Protein AF-A0A9E3XSP9-F1 (afdb_monomer)

Secondary structure (DSSP, 8-state):
---TTHHHHHHHHHHHHH-------TT------EE-HHHHHHHHHHHTT-SSHHHHHHHHHHHHTT-TT-B-TT--BTTTTB-HHHHHHTT--TTSHHHHHHHHHHHHHHHHHHHSSHHHHHHHHHH-HHHHHHTTSS-S-HHHHHHHHHHH-TTSPPS-TT--EE--SS--HHHHHHHHHHHHHHHHTT--EEEEE----HHHHHHHHHHHHHHTTSHHHHTTTSPPTTT-TTTTT-EEEEEE-HHHHHHHGGGGTEE---TT-TTEEEETTSPPS--

Structure (mmCIF, N/CA/C/O backbone):
data_AF-A0A9E3XSP9-F1
#
_entry.id   AF-A0A9E3XSP9-F1
#
loop_
_atom_site.group_PDB
_atom_site.id
_atom_site.type_symbol
_atom_site.label_atom_id
_atom_site.label_alt_id
_atom_site.label_comp_id
_atom_site.label_asym_id
_atom_site.label_entity_id
_atom_site.label_seq_id
_atom_site.pdbx_PDB_ins_code
_atom_site.Cartn_x
_atom_site.Cartn_y
_atom_site.Cartn_z
_atom_site.occupancy
_atom_site.B_iso_or_equiv
_atom_site.auth_seq_id
_atom_site.auth_comp_id
_atom_site.auth_asym_id
_atom_site.auth_atom_id
_atom_site.pdbx_PDB_model_num
ATOM 1 N N . VAL A 1 1 ? -17.460 25.355 3.959 1.00 33.66 1 VAL A N 1
ATOM 2 C CA . VAL A 1 1 ? -16.287 25.906 3.244 1.00 33.66 1 VAL A CA 1
ATOM 3 C C . VAL A 1 1 ? -15.064 25.396 3.980 1.00 33.66 1 VAL A C 1
ATOM 5 O O . VAL A 1 1 ? -14.842 25.814 5.105 1.00 33.66 1 VAL A O 1
ATOM 8 N N . VAL A 1 2 ? -14.404 24.365 3.450 1.00 27.73 2 VAL A N 1
ATOM 9 C CA . VAL A 1 2 ? -13.250 23.739 4.117 1.00 27.73 2 VAL A CA 1
ATOM 10 C C . VAL A 1 2 ? -12.046 24.650 3.882 1.00 27.73 2 VAL A C 1
ATOM 12 O O . VAL A 1 2 ? -11.757 25.000 2.740 1.00 27.73 2 VAL A O 1
ATOM 15 N N . SER A 1 3 ? -11.457 25.123 4.978 1.00 26.77 3 SER A N 1
ATOM 16 C CA . SER A 1 3 ? -10.431 26.165 5.025 1.00 26.77 3 SER A CA 1
ATOM 17 C C . SER A 1 3 ? -9.095 25.663 4.475 1.00 26.77 3 SER A C 1
ATOM 19 O O . SER A 1 3 ? -8.672 24.548 4.760 1.00 26.77 3 SER A O 1
ATOM 21 N N . SER A 1 4 ? -8.402 26.527 3.739 1.00 34.44 4 SER A N 1
ATOM 22 C CA . SER A 1 4 ? -7.077 26.354 3.126 1.00 34.44 4 SER A CA 1
ATOM 23 C C . SER A 1 4 ? -5.911 26.133 4.112 1.00 34.44 4 SER A C 1
ATOM 25 O O . SER A 1 4 ? -4.753 26.227 3.712 1.00 34.44 4 SER A O 1
ATOM 27 N N . GLY A 1 5 ? -6.197 25.871 5.392 1.00 26.58 5 GLY A N 1
ATOM 28 C CA . GLY A 1 5 ? -5.210 25.582 6.439 1.00 26.58 5 GLY A CA 1
ATOM 29 C C . GLY A 1 5 ? -4.765 24.115 6.485 1.00 26.58 5 GLY A C 1
ATOM 30 O O . GLY A 1 5 ? -3.593 23.848 6.740 1.00 26.58 5 GLY A O 1
ATOM 31 N N . ASP A 1 6 ? -5.649 23.175 6.132 1.00 30.44 6 ASP A N 1
ATOM 32 C CA . ASP A 1 6 ? -5.382 21.731 6.270 1.00 30.44 6 ASP A CA 1
ATOM 33 C C . ASP A 1 6 ? -4.347 21.209 5.244 1.00 30.44 6 ASP A C 1
ATOM 35 O O . ASP A 1 6 ? -3.657 20.221 5.489 1.00 30.44 6 ASP A O 1
ATOM 39 N N . GLU A 1 7 ? -4.167 21.892 4.102 1.00 31.36 7 GLU A N 1
ATOM 40 C CA . GLU A 1 7 ? -3.131 21.550 3.107 1.00 31.36 7 GLU A CA 1
ATOM 41 C C . GLU A 1 7 ? -1.725 22.065 3.481 1.00 31.36 7 GLU A C 1
ATOM 43 O O . GLU A 1 7 ? -0.723 21.608 2.917 1.00 31.36 7 GLU A O 1
ATOM 48 N N . ALA A 1 8 ? -1.630 23.016 4.418 1.00 31.03 8 ALA A N 1
ATOM 49 C CA . ALA A 1 8 ? -0.365 23.605 4.855 1.00 31.03 8 ALA A CA 1
ATOM 50 C C . ALA A 1 8 ? 0.288 22.805 5.997 1.00 31.03 8 ALA A C 1
ATOM 52 O O . ALA A 1 8 ? 1.508 22.637 5.988 1.00 31.03 8 ALA A O 1
ATOM 53 N N . GLU A 1 9 ? -0.501 22.226 6.909 1.00 34.38 9 GLU A N 1
ATOM 54 C CA . GLU A 1 9 ? 0.004 21.329 7.966 1.00 34.38 9 GLU A CA 1
ATOM 55 C C . GLU A 1 9 ? 0.534 19.994 7.404 1.00 34.38 9 GLU A C 1
ATOM 57 O O . GLU A 1 9 ? 1.587 19.512 7.832 1.00 34.38 9 GLU A O 1
ATOM 62 N N . ASP A 1 10 ? -0.102 19.444 6.360 1.00 34.12 10 ASP A N 1
ATOM 63 C CA . ASP A 1 10 ? 0.381 18.242 5.653 1.00 34.12 10 ASP A CA 1
ATOM 64 C C . ASP A 1 10 ? 1.717 18.496 4.911 1.00 34.12 10 ASP A C 1
ATOM 66 O O . ASP A 1 10 ? 2.515 17.576 4.713 1.00 34.12 10 ASP A O 1
ATOM 70 N N . ARG A 1 11 ? 2.017 19.748 4.524 1.00 37.50 11 ARG A N 1
ATOM 71 C CA . ARG A 1 11 ? 3.318 20.127 3.933 1.00 37.50 11 ARG A CA 1
ATOM 72 C C . ARG A 1 11 ? 4.442 20.183 4.965 1.00 37.50 11 ARG A C 1
ATOM 74 O O . ARG A 1 11 ? 5.577 19.845 4.624 1.00 37.50 11 ARG A O 1
ATOM 81 N N . ASP A 1 12 ? 4.140 20.575 6.196 1.00 39.34 12 ASP A N 1
ATOM 82 C CA . ASP A 1 12 ? 5.143 20.755 7.249 1.00 39.34 12 ASP A CA 1
ATOM 83 C C . ASP A 1 12 ? 5.555 19.413 7.884 1.00 39.34 12 ASP A C 1
ATOM 85 O O . ASP A 1 12 ? 6.738 19.155 8.119 1.00 39.34 12 ASP A O 1
ATOM 89 N N . LEU A 1 13 ? 4.613 18.468 8.001 1.00 37.56 13 LEU A N 1
ATOM 90 C CA . LEU A 1 13 ? 4.887 17.073 8.381 1.00 37.56 13 LEU A CA 1
ATOM 91 C C . LEU A 1 13 ? 5.751 16.332 7.346 1.00 37.56 13 LEU A C 1
ATOM 93 O O . LEU A 1 13 ? 6.660 15.583 7.719 1.00 37.56 13 LEU A O 1
ATOM 97 N N . VAL A 1 14 ? 5.519 16.580 6.051 1.00 37.38 14 VAL A N 1
ATOM 98 C CA . VAL A 1 14 ? 6.363 16.066 4.958 1.00 37.38 14 VAL A CA 1
ATOM 99 C C . VAL A 1 14 ? 7.763 16.685 5.020 1.00 37.38 14 VAL A C 1
ATOM 101 O O . VAL A 1 14 ? 8.745 15.963 4.883 1.00 37.38 14 VAL A O 1
ATOM 104 N N . GLN A 1 15 ? 7.898 17.981 5.308 1.00 37.59 15 GLN A N 1
ATOM 105 C CA . GLN A 1 15 ? 9.207 18.636 5.433 1.00 37.59 15 GLN A CA 1
ATOM 106 C C . GLN A 1 15 ? 9.986 18.216 6.692 1.00 37.59 15 GLN A C 1
ATOM 108 O O . GLN A 1 15 ? 11.207 18.074 6.619 1.00 37.59 15 GLN A O 1
ATOM 113 N N . GLN A 1 16 ? 9.320 17.954 7.822 1.00 35.88 16 GLN A N 1
ATOM 114 C CA . GLN A 1 16 ? 9.976 17.516 9.065 1.00 35.88 16 GLN A CA 1
ATOM 115 C C . GLN A 1 16 ? 10.408 16.045 9.056 1.00 35.88 16 GLN A C 1
ATOM 117 O O . GLN A 1 16 ? 11.427 15.711 9.655 1.00 35.88 16 GLN A O 1
ATOM 122 N N . VAL A 1 17 ? 9.674 15.149 8.387 1.00 37.06 17 VAL A N 1
ATOM 123 C CA . VAL A 1 17 ? 10.095 13.738 8.239 1.00 37.06 17 VAL A CA 1
ATOM 124 C C . VAL A 1 17 ? 11.232 13.596 7.213 1.00 37.06 17 VAL A C 1
ATOM 126 O O . VAL A 1 17 ? 12.007 12.643 7.283 1.00 3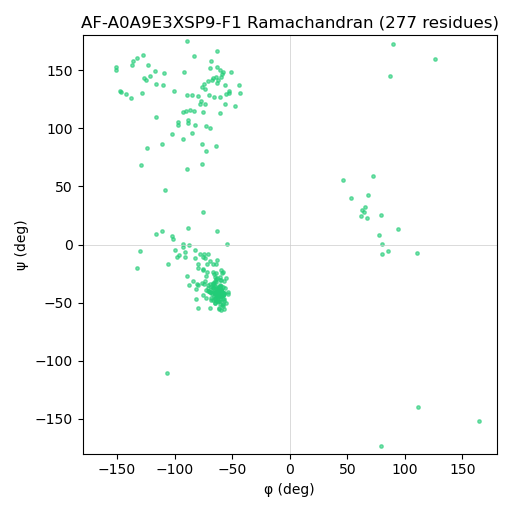7.06 17 VAL A O 1
ATOM 129 N N . LEU A 1 18 ? 11.376 14.563 6.300 1.00 37.91 18 LEU A N 1
ATOM 130 C CA . LEU A 1 18 ? 12.415 14.591 5.266 1.00 37.91 18 LEU A CA 1
ATOM 131 C C . LEU A 1 18 ? 13.713 15.316 5.674 1.00 37.91 18 LEU A C 1
ATOM 133 O O . LEU A 1 18 ? 14.716 15.185 4.973 1.00 37.91 18 LEU A O 1
ATOM 137 N N . HIS A 1 19 ? 13.738 16.037 6.798 1.00 32.84 19 HIS A N 1
ATOM 138 C CA . HIS A 1 19 ? 14.880 16.860 7.222 1.00 32.84 19 HIS A CA 1
ATOM 139 C C . HIS A 1 19 ? 15.672 16.310 8.425 1.00 32.84 19 HIS A C 1
ATOM 141 O O . HIS A 1 19 ? 16.095 17.079 9.287 1.00 32.84 19 HIS A O 1
ATOM 147 N N . ASP A 1 20 ? 16.024 15.020 8.432 1.00 31.16 20 ASP A N 1
ATOM 148 C CA . ASP A 1 20 ? 17.270 14.605 9.105 1.00 31.16 20 ASP A CA 1
ATOM 149 C C . ASP A 1 20 ? 18.453 15.079 8.237 1.00 31.16 20 ASP A C 1
ATOM 151 O O . ASP A 1 20 ? 19.005 14.359 7.400 1.00 31.16 20 ASP A O 1
ATOM 155 N N . LYS A 1 21 ? 18.791 16.367 8.383 1.00 30.59 21 LYS A N 1
ATOM 156 C CA . LYS A 1 21 ? 19.905 17.034 7.703 1.00 30.59 21 LYS A CA 1
ATOM 157 C C . LYS A 1 21 ? 21.236 16.507 8.249 1.00 30.59 21 LYS A C 1
ATOM 159 O O . LYS A 1 21 ? 21.732 17.000 9.256 1.00 30.59 21 LYS A O 1
ATOM 164 N N . VAL A 1 22 ? 21.881 15.591 7.529 1.00 31.83 22 VAL A N 1
ATOM 165 C CA . VAL A 1 22 ? 23.352 15.559 7.505 1.00 31.83 22 VAL A CA 1
ATOM 166 C C . VAL A 1 22 ? 23.782 16.518 6.400 1.00 31.83 22 VAL A C 1
ATOM 168 O O . VAL A 1 22 ? 23.423 16.334 5.238 1.00 31.83 22 VAL A O 1
ATOM 171 N N . SER A 1 23 ? 24.470 17.592 6.789 1.00 31.25 23 SER A N 1
ATOM 172 C CA . SER A 1 23 ? 24.899 18.667 5.892 1.00 31.25 23 SER A CA 1
ATOM 173 C C . SER A 1 23 ? 25.672 18.127 4.683 1.00 31.25 23 SER A C 1
ATOM 175 O O . SER A 1 23 ? 26.590 17.320 4.821 1.00 31.25 23 SER A O 1
ATOM 177 N N . ALA A 1 24 ? 25.317 18.579 3.480 1.00 29.17 24 ALA A N 1
ATOM 178 C CA . ALA A 1 24 ? 26.133 18.346 2.298 1.00 29.17 24 ALA A CA 1
ATOM 179 C C . ALA A 1 24 ? 26.111 19.583 1.390 1.00 29.17 24 ALA A C 1
ATOM 181 O O . ALA A 1 24 ? 25.059 20.148 1.100 1.00 29.17 24 ALA A O 1
ATOM 182 N N . ARG A 1 25 ? 27.319 20.012 1.013 1.00 28.75 25 ARG A N 1
ATOM 183 C CA . ARG A 1 25 ? 27.672 21.208 0.229 1.00 28.75 25 ARG A CA 1
ATOM 184 C C . ARG A 1 25 ? 27.108 21.181 -1.212 1.00 28.75 25 ARG A C 1
ATOM 186 O O . ARG A 1 25 ? 26.710 20.113 -1.685 1.00 28.75 25 ARG A O 1
ATOM 193 N N . PRO A 1 26 ? 27.111 22.319 -1.941 1.00 31.42 26 PRO A N 1
ATOM 194 C CA . PRO A 1 26 ? 26.619 22.391 -3.319 1.00 31.42 26 PRO A CA 1
ATOM 195 C C . PRO A 1 26 ? 27.430 21.454 -4.229 1.00 31.42 26 PRO A C 1
ATOM 197 O O . PRO A 1 26 ? 28.657 21.499 -4.220 1.00 31.42 26 PRO A O 1
ATOM 200 N N . GLY A 1 27 ? 26.742 20.572 -4.963 1.00 40.84 27 GLY A N 1
ATOM 201 C CA . GLY A 1 27 ? 27.329 19.450 -5.718 1.00 40.84 27 GLY A CA 1
ATOM 202 C C . GLY A 1 27 ? 27.001 18.060 -5.144 1.00 40.84 27 GLY A C 1
ATOM 203 O O . GLY A 1 27 ? 27.293 17.040 -5.768 1.00 40.84 27 GLY A O 1
ATOM 204 N N . ALA A 1 28 ? 26.361 17.994 -3.974 1.00 36.25 28 ALA A N 1
ATOM 205 C CA . ALA A 1 28 ? 25.965 16.741 -3.343 1.00 36.25 28 ALA A CA 1
ATOM 206 C C . ALA A 1 28 ? 24.758 16.078 -4.036 1.00 36.25 28 ALA A C 1
ATOM 208 O O . ALA A 1 28 ? 23.742 16.714 -4.319 1.00 36.25 28 ALA A O 1
ATOM 209 N N . ARG A 1 29 ? 24.865 14.762 -4.276 1.00 44.75 29 ARG A N 1
ATOM 210 C CA . ARG A 1 29 ? 23.759 13.879 -4.695 1.00 44.75 29 ARG A CA 1
ATOM 211 C C . ARG A 1 29 ? 22.502 14.166 -3.860 1.00 44.75 29 ARG A C 1
ATOM 213 O O . ARG A 1 29 ? 22.618 14.283 -2.641 1.00 44.75 29 ARG A O 1
ATOM 220 N N . LYS A 1 30 ? 21.321 14.216 -4.504 1.00 42.28 30 LYS A N 1
ATOM 221 C CA . LYS A 1 30 ? 20.016 14.335 -3.818 1.00 42.28 30 LYS A CA 1
ATOM 222 C C . LYS A 1 30 ? 19.991 13.397 -2.592 1.00 42.28 30 LYS A C 1
ATOM 224 O O . LYS A 1 30 ? 20.379 12.233 -2.745 1.00 42.28 30 LYS A O 1
ATOM 229 N N . PRO A 1 31 ? 19.594 13.880 -1.400 1.00 42.25 31 PRO A N 1
ATOM 230 C CA . PRO A 1 31 ? 19.619 13.077 -0.185 1.00 42.25 31 PRO A CA 1
ATOM 231 C C . PRO A 1 31 ? 18.724 11.842 -0.329 1.00 42.25 31 PRO A C 1
ATOM 233 O O . PRO A 1 31 ? 17.746 11.833 -1.074 1.00 42.25 31 PRO A O 1
ATOM 236 N N . LEU A 1 32 ? 19.096 10.770 0.370 1.00 45.38 32 LEU A N 1
ATOM 237 C CA . LEU A 1 32 ? 18.309 9.543 0.444 1.00 45.38 32 LEU A CA 1
ATOM 238 C C . LEU A 1 32 ? 16.938 9.851 1.064 1.00 45.38 32 LEU A C 1
ATOM 240 O O . LEU A 1 32 ? 16.869 10.122 2.261 1.00 45.38 32 LEU A O 1
ATOM 244 N N . THR A 1 33 ? 15.851 9.734 0.304 1.00 51.91 33 THR A N 1
ATOM 245 C CA . THR A 1 33 ? 14.504 9.726 0.883 1.00 51.91 33 THR A CA 1
ATOM 246 C C . THR A 1 33 ? 14.298 8.380 1.584 1.00 51.91 33 THR A C 1
ATOM 248 O O . THR A 1 33 ? 14.089 7.356 0.939 1.00 51.91 33 THR A O 1
ATOM 251 N N . ARG A 1 34 ? 14.407 8.312 2.913 1.00 58.69 34 ARG A N 1
ATOM 252 C CA . ARG A 1 34 ? 14.055 7.094 3.666 1.00 58.69 34 ARG A CA 1
ATOM 253 C C . ARG A 1 34 ? 12.641 7.243 4.200 1.00 58.69 34 ARG A C 1
ATOM 255 O O . ARG A 1 34 ? 12.431 7.965 5.167 1.00 58.69 34 ARG A O 1
ATOM 262 N N . ILE A 1 35 ? 11.684 6.542 3.595 1.00 69.38 35 ILE A N 1
ATOM 263 C CA . ILE A 1 35 ? 10.325 6.501 4.134 1.00 69.38 35 ILE A CA 1
ATOM 264 C C . ILE A 1 35 ? 10.248 5.352 5.121 1.00 69.38 35 ILE A C 1
ATOM 266 O O . ILE A 1 35 ? 10.212 4.176 4.758 1.00 69.38 35 ILE A O 1
ATOM 270 N N . ASP A 1 36 ? 10.241 5.713 6.394 1.00 79.12 36 ASP A N 1
ATOM 271 C CA . ASP A 1 36 ? 10.009 4.775 7.476 1.00 79.12 36 ASP A CA 1
ATOM 272 C C . ASP A 1 36 ? 8.514 4.765 7.813 1.00 79.12 36 ASP A C 1
ATOM 274 O O . ASP A 1 36 ? 8.028 5.546 8.635 1.00 79.12 36 ASP A O 1
ATOM 278 N N . PHE A 1 37 ? 7.766 3.870 7.160 1.00 84.62 37 PHE A N 1
ATOM 279 C CA . PHE A 1 37 ? 6.330 3.727 7.403 1.00 84.62 37 PHE A CA 1
ATOM 280 C C . PHE A 1 37 ? 5.996 3.366 8.853 1.00 84.62 37 PHE A C 1
ATOM 282 O O . PHE A 1 37 ? 4.892 3.659 9.307 1.00 84.62 37 PHE A O 1
ATOM 289 N N . ARG A 1 38 ? 6.937 2.796 9.618 1.00 84.25 38 ARG A N 1
ATOM 290 C CA . ARG A 1 38 ? 6.721 2.520 11.043 1.00 84.25 38 ARG A CA 1
ATOM 291 C C . ARG A 1 38 ? 6.733 3.807 11.847 1.00 84.25 38 ARG A C 1
ATOM 293 O O . ARG A 1 38 ? 5.849 3.999 12.678 1.00 84.25 38 ARG A O 1
ATOM 300 N N . LYS A 1 39 ? 7.709 4.689 11.597 1.00 85.12 39 LYS A N 1
ATOM 301 C CA . LYS A 1 39 ? 7.737 6.027 12.210 1.00 85.12 39 LYS A CA 1
ATOM 302 C C . LYS A 1 39 ? 6.494 6.819 11.827 1.00 85.12 39 LYS A C 1
ATOM 304 O O . LYS A 1 39 ? 5.909 7.463 12.693 1.00 85.12 39 LYS A O 1
ATOM 309 N N . LEU A 1 40 ? 6.067 6.721 10.567 1.00 88.19 40 LEU A N 1
ATOM 310 C CA . LEU A 1 40 ? 4.865 7.397 10.093 1.00 88.19 40 LEU A CA 1
ATOM 311 C C . LEU A 1 40 ? 3.597 6.870 10.778 1.00 88.19 40 LEU A C 1
ATOM 313 O O . LEU A 1 40 ? 2.817 7.662 11.292 1.00 88.19 40 LEU A O 1
ATOM 317 N N . ALA A 1 41 ? 3.429 5.547 10.871 1.00 91.50 41 ALA A N 1
ATOM 318 C CA . ALA A 1 41 ? 2.310 4.932 11.584 1.00 91.50 41 ALA A CA 1
ATOM 319 C C . ALA A 1 41 ? 2.319 5.298 13.076 1.00 91.50 41 ALA A C 1
ATOM 321 O O . ALA A 1 41 ? 1.289 5.659 13.637 1.00 91.50 41 ALA A O 1
ATOM 322 N N . PHE A 1 42 ? 3.488 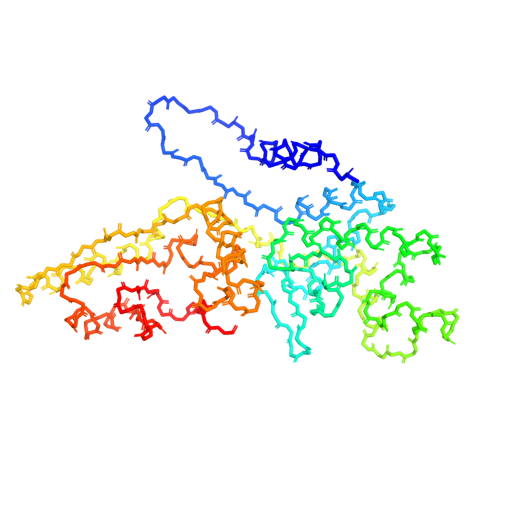5.253 13.721 1.00 90.19 42 PHE A N 1
ATOM 323 C CA . PHE A 1 42 ? 3.631 5.627 15.128 1.00 90.19 42 PHE A CA 1
ATOM 324 C C . PHE A 1 42 ? 3.264 7.095 15.371 1.00 90.19 42 PHE A C 1
ATOM 326 O O . PHE A 1 42 ? 2.582 7.400 16.348 1.00 90.19 42 PHE A O 1
ATOM 333 N N . ARG A 1 43 ? 3.694 7.999 14.481 1.00 92.31 43 ARG A N 1
ATOM 334 C CA . ARG A 1 43 ? 3.346 9.422 14.539 1.00 92.31 43 ARG A CA 1
ATOM 335 C C . ARG A 1 43 ? 1.848 9.632 14.333 1.00 92.31 43 ARG A C 1
ATOM 337 O O . ARG A 1 43 ? 1.218 10.188 15.218 1.00 92.31 43 ARG A O 1
ATOM 344 N N . ALA A 1 44 ? 1.264 9.050 13.285 1.00 96.12 44 ALA A N 1
ATOM 345 C CA . ALA A 1 44 ? -0.179 9.095 13.047 1.00 96.12 44 ALA A CA 1
ATOM 346 C C . ALA A 1 44 ? -0.994 8.615 14.263 1.00 96.12 44 ALA A C 1
ATOM 348 O O . ALA A 1 44 ? -1.993 9.228 14.628 1.00 96.12 44 ALA A O 1
ATOM 349 N N . ALA A 1 45 ? -0.547 7.547 14.930 1.00 96.31 45 ALA A N 1
ATOM 350 C CA . ALA A 1 45 ? -1.184 7.042 16.143 1.00 96.31 45 ALA A CA 1
ATOM 351 C C . ALA A 1 45 ? -1.077 8.002 17.334 1.00 96.31 45 ALA A C 1
ATOM 353 O O . ALA A 1 45 ? -2.048 8.159 18.075 1.00 96.31 45 ALA A O 1
ATOM 354 N N . LYS A 1 46 ? 0.086 8.642 17.520 1.00 96.75 46 LYS A N 1
ATOM 355 C CA . LYS A 1 46 ? 0.265 9.685 18.537 1.00 96.75 46 LYS A CA 1
ATOM 356 C C . LYS A 1 46 ? -0.641 10.882 18.268 1.00 96.75 46 LYS A C 1
ATOM 358 O O . LYS A 1 46 ? -1.342 11.307 19.179 1.00 96.75 46 LYS A O 1
ATOM 363 N N . ASP A 1 47 ? -0.651 11.372 17.034 1.00 97.06 47 ASP A N 1
ATOM 364 C CA . ASP A 1 47 ? -1.402 12.565 16.635 1.00 97.06 47 ASP A CA 1
ATOM 365 C C . ASP A 1 47 ? -2.917 1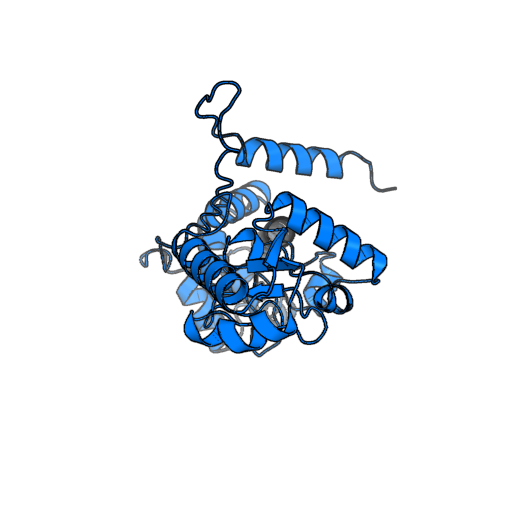2.326 16.732 1.00 97.06 47 ASP A C 1
ATOM 367 O O . ASP A 1 47 ? -3.673 13.212 17.118 1.00 97.06 47 ASP A O 1
ATOM 371 N N . ALA A 1 48 ? -3.370 11.095 16.470 1.00 97.81 48 ALA A N 1
ATOM 372 C CA . ALA A 1 48 ? -4.761 10.686 16.661 1.00 97.81 48 ALA A CA 1
ATOM 373 C C . ALA A 1 48 ? -5.167 10.497 18.138 1.00 97.81 48 ALA A C 1
ATOM 375 O O . ALA A 1 48 ? -6.353 10.330 18.422 1.00 97.81 48 ALA A O 1
ATOM 376 N N . GLY A 1 49 ? -4.215 10.487 19.078 1.00 96.50 49 GLY A N 1
ATOM 377 C CA . GLY A 1 49 ? -4.486 10.285 20.504 1.00 96.50 49 GLY A CA 1
ATOM 378 C C . GLY A 1 49 ? -4.721 8.826 20.918 1.00 96.50 49 GLY A C 1
ATOM 379 O O . GLY A 1 49 ? -5.388 8.577 21.923 1.00 96.50 49 GLY A O 1
ATOM 380 N N . ILE A 1 50 ? -4.186 7.848 20.176 1.00 96.62 50 ILE A N 1
ATOM 381 C CA . ILE A 1 50 ? -4.224 6.429 20.576 1.00 96.62 50 ILE A CA 1
ATOM 382 C C . ILE A 1 50 ? -3.380 6.247 21.843 1.00 96.62 50 ILE A C 1
ATOM 384 O O . ILE A 1 50 ? -2.195 6.587 21.854 1.00 96.62 50 ILE A O 1
ATOM 388 N N . ARG A 1 51 ? -3.949 5.650 22.902 1.00 90.94 51 ARG A N 1
ATOM 389 C CA . ARG A 1 51 ? -3.280 5.566 24.223 1.00 90.94 51 ARG A CA 1
ATOM 390 C C . ARG A 1 51 ? -1.954 4.810 24.185 1.00 90.94 51 ARG A C 1
ATOM 392 O O . ARG A 1 51 ? -1.020 5.144 24.909 1.00 90.94 51 ARG A O 1
ATOM 399 N N . LYS A 1 52 ? -1.877 3.766 23.356 1.00 91.19 52 LYS A N 1
ATOM 400 C CA . LYS A 1 52 ? -0.673 2.949 23.144 1.00 91.19 52 LYS A CA 1
ATOM 401 C C . LYS A 1 52 ? -0.309 2.942 21.653 1.00 91.19 52 LYS A C 1
ATOM 403 O O . LYS A 1 52 ? -0.648 1.981 20.962 1.00 91.19 52 LYS A O 1
ATOM 408 N N . PRO A 1 53 ? 0.411 3.962 21.141 1.00 91.81 53 PRO A N 1
ATOM 409 C CA . PRO A 1 53 ? 0.697 4.114 19.708 1.00 91.81 53 PRO A CA 1
ATOM 410 C C . PRO A 1 53 ? 1.387 2.905 19.061 1.00 91.81 53 PRO A C 1
ATOM 412 O O . PRO A 1 53 ? 1.187 2.614 17.884 1.00 91.81 53 PRO A O 1
ATOM 415 N N . ILE A 1 54 ? 2.167 2.149 19.840 1.00 89.62 54 ILE A N 1
ATOM 416 C CA . ILE A 1 54 ? 2.818 0.924 19.367 1.00 89.62 54 ILE A CA 1
ATOM 417 C C . ILE A 1 54 ? 1.818 -0.143 18.896 1.00 89.62 54 ILE A C 1
ATOM 419 O O . ILE A 1 54 ? 2.135 -0.889 17.972 1.00 89.62 54 ILE A O 1
ATOM 423 N N . LEU A 1 55 ? 0.608 -0.204 19.468 1.00 93.19 55 LEU A N 1
ATOM 424 C CA . LEU A 1 55 ? -0.415 -1.163 19.040 1.00 93.19 55 LEU A CA 1
ATOM 425 C C . LEU A 1 55 ? -0.896 -0.877 17.615 1.00 93.19 55 LEU A C 1
ATOM 427 O O . LEU A 1 55 ? -1.127 -1.817 16.862 1.00 93.19 55 LEU A O 1
ATOM 431 N N . PHE A 1 56 ? -0.934 0.392 17.204 1.00 96.44 56 PHE A N 1
ATOM 432 C CA . PHE A 1 56 ? -1.252 0.754 15.823 1.00 96.44 56 PHE A CA 1
ATOM 433 C C . PHE A 1 56 ? -0.133 0.359 14.859 1.00 96.44 56 PHE A C 1
ATOM 435 O O . PHE A 1 56 ? -0.390 -0.188 13.793 1.00 96.44 56 PHE A O 1
ATOM 442 N N . VAL A 1 57 ? 1.134 0.528 15.247 1.00 91.56 57 VAL A N 1
ATOM 443 C CA . VAL A 1 57 ? 2.261 0.026 14.438 1.00 91.56 57 VAL A CA 1
ATOM 444 C C . VAL A 1 57 ? 2.171 -1.496 14.266 1.00 91.56 57 VAL A C 1
ATOM 446 O O . VAL A 1 57 ? 2.388 -2.007 13.168 1.00 91.56 57 VAL A O 1
ATOM 449 N N . ARG A 1 58 ? 1.818 -2.229 15.331 1.00 91.12 58 ARG A N 1
ATOM 450 C CA . ARG A 1 58 ? 1.594 -3.685 15.280 1.00 91.12 58 ARG A CA 1
ATOM 451 C C . ARG A 1 58 ? 0.412 -4.053 14.391 1.00 91.12 58 ARG A C 1
ATOM 453 O O . ARG A 1 58 ? 0.527 -4.998 13.618 1.00 91.12 58 ARG A O 1
ATOM 460 N N . GLN A 1 59 ? -0.675 -3.292 14.467 1.00 96.00 59 GLN A N 1
ATOM 461 C CA . GLN A 1 59 ? -1.831 -3.442 13.594 1.00 96.00 59 GLN A CA 1
ATOM 462 C C . GLN A 1 59 ? -1.429 -3.315 12.125 1.00 96.00 59 GLN A C 1
ATOM 464 O O . GLN A 1 59 ? -1.615 -4.259 11.370 1.00 96.00 59 GLN A O 1
ATOM 469 N N . ILE A 1 60 ? -0.782 -2.218 11.728 1.00 95.19 60 ILE A N 1
ATOM 470 C CA . ILE A 1 60 ? -0.353 -2.009 10.335 1.00 95.19 60 ILE A CA 1
ATOM 471 C C . ILE A 1 60 ? 0.610 -3.110 9.859 1.00 95.19 60 ILE A C 1
ATOM 473 O O . ILE A 1 60 ? 0.552 -3.550 8.708 1.00 95.19 60 ILE A O 1
ATOM 477 N N . ALA A 1 61 ? 1.472 -3.613 10.747 1.00 89.44 61 ALA A N 1
ATOM 478 C CA . ALA A 1 61 ? 2.324 -4.759 10.437 1.00 89.44 61 ALA A CA 1
ATOM 479 C C . ALA A 1 61 ? 1.509 -6.049 10.233 1.00 89.44 61 ALA A C 1
ATOM 481 O O . ALA A 1 61 ? 1.852 -6.849 9.365 1.00 89.44 61 ALA A O 1
ATOM 482 N N . ALA A 1 62 ? 0.440 -6.259 11.003 1.00 91.69 62 ALA A N 1
ATOM 483 C CA . ALA A 1 62 ? -0.464 -7.389 10.826 1.00 91.69 62 ALA A CA 1
ATOM 484 C C . ALA A 1 62 ? -1.296 -7.286 9.539 1.00 91.69 62 ALA A C 1
ATOM 486 O O . ALA A 1 62 ? -1.533 -8.328 8.934 1.00 91.69 62 ALA A O 1
ATOM 487 N N . GLU A 1 63 ? -1.668 -6.070 9.124 1.00 93.94 63 GLU A N 1
ATOM 488 C CA . GLU A 1 63 ? -2.444 -5.802 7.907 1.00 93.94 63 GLU A CA 1
ATOM 489 C C . GLU A 1 63 ? -1.649 -6.087 6.628 1.00 93.94 63 GLU A C 1
ATOM 491 O O . GLU A 1 63 ? -2.082 -6.841 5.763 1.00 93.94 63 GLU A O 1
ATOM 496 N N . SER A 1 64 ? -0.467 -5.486 6.486 1.00 92.06 64 SER A N 1
ATOM 497 C CA . SER A 1 64 ? 0.261 -5.504 5.206 1.00 92.06 64 SER A CA 1
ATOM 498 C C . SER A 1 64 ? 1.721 -5.925 5.322 1.00 92.06 64 SER A C 1
ATOM 500 O O . SER A 1 64 ? 2.425 -6.010 4.314 1.00 92.06 64 SER A O 1
ATOM 502 N N . GLY A 1 65 ? 2.232 -6.128 6.538 1.00 87.50 65 GLY A N 1
ATOM 503 C CA . GLY A 1 65 ? 3.675 -6.199 6.762 1.00 87.50 65 GLY A CA 1
ATOM 504 C C . GLY A 1 65 ? 4.383 -4.885 6.417 1.00 87.50 65 GLY A C 1
ATOM 505 O O . GLY A 1 65 ? 5.538 -4.920 6.007 1.00 87.50 65 GLY A O 1
ATOM 506 N N . MET A 1 66 ? 3.697 -3.740 6.560 1.00 86.38 66 MET A N 1
ATOM 507 C CA . MET A 1 66 ? 4.168 -2.401 6.160 1.00 86.38 66 MET A CA 1
ATOM 508 C C . MET A 1 66 ? 4.314 -2.207 4.641 1.00 86.38 66 MET A C 1
ATOM 510 O O . MET A 1 66 ? 5.054 -1.328 4.197 1.00 86.38 66 MET A O 1
ATOM 514 N N . GLN A 1 67 ? 3.613 -3.004 3.831 1.00 86.19 67 GLN A N 1
ATOM 515 C CA . GLN A 1 67 ? 3.688 -2.921 2.374 1.00 86.19 67 GLN A CA 1
ATOM 516 C C . GLN A 1 67 ? 2.630 -1.950 1.822 1.00 86.19 67 GLN A C 1
ATOM 518 O O . GLN A 1 67 ? 1.436 -2.248 1.884 1.00 86.19 67 GLN A O 1
ATOM 523 N N . PRO A 1 68 ? 3.027 -0.819 1.204 1.00 86.50 68 PRO A N 1
ATOM 524 C CA . PRO A 1 68 ? 2.084 0.169 0.674 1.00 86.50 68 PRO A CA 1
ATOM 525 C C . PRO A 1 68 ? 1.256 -0.338 -0.512 1.00 86.50 68 PRO A C 1
ATOM 527 O O . PRO A 1 68 ? 0.218 0.233 -0.825 1.00 86.50 68 PRO A O 1
ATOM 530 N N . CYS A 1 69 ? 1.694 -1.429 -1.138 1.00 87.00 69 CYS A N 1
ATOM 531 C CA . CYS A 1 69 ? 1.080 -2.019 -2.326 1.00 87.00 69 CYS A CA 1
ATOM 532 C C . CYS A 1 69 ? 0.224 -3.247 -2.021 1.00 87.00 69 CYS A C 1
ATOM 534 O O . CYS A 1 69 ? -0.211 -3.924 -2.948 1.00 87.00 69 CYS A O 1
ATOM 536 N N . ALA A 1 70 ? 0.047 -3.585 -0.741 1.00 89.25 70 ALA A N 1
ATOM 537 C CA . ALA A 1 70 ? -0.630 -4.809 -0.352 1.00 89.25 70 ALA A CA 1
ATOM 538 C C . ALA A 1 70 ? -2.085 -4.825 -0.836 1.00 89.25 70 ALA A C 1
ATOM 540 O O . ALA A 1 70 ? -2.799 -3.818 -0.778 1.00 89.25 70 ALA A O 1
ATOM 541 N N . ARG A 1 71 ? -2.529 -6.003 -1.269 1.00 92.00 71 ARG A N 1
ATOM 542 C CA . ARG A 1 71 ? -3.910 -6.272 -1.653 1.00 92.00 71 ARG A CA 1
ATOM 543 C C . ARG A 1 71 ? -4.318 -7.633 -1.107 1.00 92.00 71 ARG A C 1
ATOM 545 O O . ARG A 1 71 ? -3.627 -8.615 -1.370 1.00 92.00 71 ARG A O 1
ATOM 552 N N . SER A 1 72 ? -5.413 -7.695 -0.357 1.00 91.2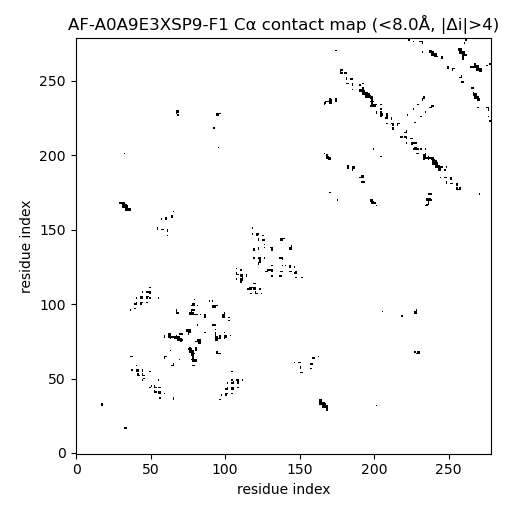5 72 SER A N 1
ATOM 553 C CA . SER A 1 72 ? -5.938 -8.974 0.133 1.00 91.25 72 SER A CA 1
ATOM 554 C C . SER A 1 72 ? -6.807 -9.663 -0.920 1.00 91.25 72 SER A C 1
ATOM 556 O O . SER A 1 72 ? -7.322 -9.020 -1.839 1.00 91.25 72 SER A O 1
ATOM 558 N N . GLY A 1 73 ? -7.034 -10.970 -0.755 1.00 89.88 73 GLY A N 1
ATOM 559 C CA . GLY A 1 73 ? -7.991 -11.721 -1.577 1.00 89.88 73 GLY A CA 1
ATOM 560 C C . GLY A 1 73 ? -9.430 -11.200 -1.459 1.00 89.88 73 GLY A C 1
ATOM 561 O O . GLY A 1 73 ? -10.182 -11.260 -2.424 1.00 89.88 73 GLY A O 1
ATOM 562 N N . ALA A 1 74 ? -9.785 -10.603 -0.316 1.00 89.88 74 ALA A N 1
ATOM 563 C CA . ALA A 1 74 ? -11.075 -9.942 -0.104 1.00 89.88 74 ALA A CA 1
ATOM 564 C C . ALA A 1 74 ? -11.158 -8.540 -0.743 1.00 89.88 74 ALA A C 1
ATOM 566 O O . ALA A 1 74 ? -12.230 -7.944 -0.788 1.00 89.88 74 ALA A O 1
ATOM 567 N N . GLY A 1 75 ? -10.043 -8.003 -1.251 1.00 92.94 75 GLY A N 1
ATOM 568 C CA . GLY A 1 75 ? -9.996 -6.707 -1.928 1.00 92.94 75 GLY A CA 1
ATOM 569 C C . GLY A 1 75 ? -9.628 -5.520 -1.040 1.00 92.94 75 GLY A C 1
ATOM 570 O O . GLY A 1 75 ? -9.778 -4.384 -1.485 1.00 92.94 75 GLY A O 1
ATOM 571 N N . ALA A 1 76 ? -9.127 -5.751 0.175 1.00 95.25 76 ALA A N 1
ATOM 572 C CA . ALA A 1 76 ? -8.554 -4.704 1.018 1.00 95.25 76 ALA A CA 1
ATOM 573 C C . ALA A 1 76 ? -7.268 -4.153 0.387 1.00 95.25 76 ALA A C 1
ATOM 575 O O . ALA A 1 76 ? -6.515 -4.901 -0.240 1.00 95.25 76 ALA A O 1
ATOM 576 N N . ILE A 1 77 ? -7.030 -2.846 0.513 1.00 94.75 77 ILE A N 1
ATOM 577 C CA . ILE A 1 77 ? -6.001 -2.138 -0.257 1.00 94.75 77 ILE A CA 1
ATOM 578 C C . ILE A 1 77 ? -5.050 -1.359 0.649 1.00 94.75 77 ILE A C 1
ATOM 580 O O . ILE A 1 77 ? -5.458 -0.708 1.613 1.00 94.75 77 ILE A O 1
ATOM 584 N N . GLY A 1 78 ? -3.782 -1.353 0.249 1.00 93.56 78 GLY A N 1
ATOM 585 C CA . GLY A 1 78 ? -2.773 -0.434 0.742 1.00 93.56 78 GLY A CA 1
ATOM 586 C C . GLY A 1 78 ? -2.208 -0.831 2.097 1.00 93.56 78 GLY A C 1
ATOM 587 O O . GLY A 1 78 ? -2.506 -1.895 2.647 1.00 93.56 78 GLY A O 1
ATOM 588 N N . ILE A 1 79 ? -1.383 0.055 2.652 1.00 94.38 79 ILE A N 1
ATOM 589 C CA . ILE A 1 79 ? -0.614 -0.225 3.871 1.00 94.38 79 ILE A CA 1
ATOM 590 C C . ILE A 1 79 ? -1.493 -0.568 5.082 1.00 94.38 79 ILE A C 1
ATOM 592 O O . ILE A 1 79 ? -1.082 -1.353 5.933 1.00 94.38 79 ILE A O 1
ATOM 596 N N . ALA A 1 80 ? -2.703 -0.009 5.138 1.00 97.06 80 ALA A N 1
ATOM 597 C CA . ALA A 1 80 ? -3.659 -0.201 6.225 1.00 97.06 80 ALA A CA 1
ATOM 598 C C . ALA A 1 80 ? -4.795 -1.184 5.877 1.00 97.06 80 ALA A C 1
ATOM 600 O O . ALA A 1 80 ? -5.742 -1.289 6.652 1.00 97.06 80 ALA A O 1
ATOM 601 N N . GLN A 1 81 ? -4.723 -1.860 4.719 1.00 97.12 81 GLN A N 1
ATOM 602 C CA . GLN A 1 81 ? -5.732 -2.816 4.235 1.00 97.12 81 GLN A CA 1
ATOM 603 C C . GLN A 1 81 ? -7.169 -2.290 4.376 1.00 97.12 81 GLN A C 1
ATOM 605 O O . GLN A 1 81 ? -8.050 -2.906 4.970 1.00 97.12 81 GLN A O 1
ATOM 610 N N . ILE A 1 82 ? -7.421 -1.116 3.803 1.00 97.25 82 ILE A N 1
ATOM 611 C CA . ILE A 1 82 ? -8.741 -0.488 3.852 1.00 97.25 82 ILE A CA 1
ATOM 612 C C . ILE A 1 82 ? -9.588 -1.048 2.705 1.00 97.25 82 ILE A C 1
ATOM 614 O O . ILE A 1 82 ? -9.169 -1.038 1.544 1.00 97.25 82 ILE A O 1
ATOM 618 N N . MET A 1 83 ? -10.794 -1.524 3.018 1.00 96.62 83 MET A N 1
ATOM 619 C CA . MET A 1 83 ? -11.765 -1.943 2.003 1.00 96.62 83 MET A CA 1
ATOM 620 C C . MET A 1 83 ? -12.197 -0.754 1.129 1.00 96.62 83 MET A C 1
ATOM 622 O O . MET A 1 83 ? -12.377 0.344 1.656 1.00 96.62 83 MET A O 1
ATOM 626 N N . PRO A 1 84 ? -12.443 -0.927 -0.184 1.00 95.62 84 PRO A N 1
ATOM 627 C CA . PRO A 1 84 ? -12.837 0.180 -1.061 1.00 95.62 84 PRO A CA 1
ATOM 628 C C . PRO A 1 84 ? -14.090 0.941 -0.597 1.00 95.62 84 PRO A C 1
ATOM 630 O O . PRO A 1 84 ? -14.146 2.167 -0.703 1.00 95.62 84 PRO A O 1
ATOM 633 N N . SER A 1 85 ? -15.084 0.233 -0.051 1.00 95.44 85 SER A N 1
ATOM 634 C CA . SER A 1 85 ? -16.283 0.839 0.544 1.00 95.44 85 SER A CA 1
ATOM 635 C C . SER A 1 85 ? -15.938 1.686 1.771 1.00 95.44 85 SER A C 1
ATOM 637 O O . SER A 1 85 ? -16.368 2.834 1.866 1.00 95.44 85 SER A O 1
ATOM 639 N N . THR A 1 86 ? -15.091 1.165 2.660 1.00 96.06 86 THR A N 1
ATOM 640 C CA . THR A 1 86 ? -14.580 1.879 3.836 1.00 96.06 86 THR A CA 1
ATOM 641 C C . THR A 1 86 ? -13.774 3.113 3.443 1.00 96.06 86 THR A C 1
ATOM 643 O O . THR A 1 86 ? -13.982 4.180 4.012 1.00 96.06 86 THR A O 1
ATOM 646 N N . ALA A 1 87 ? -12.916 3.015 2.424 1.00 96.19 87 ALA A N 1
ATOM 647 C CA . ALA A 1 87 ? -12.145 4.143 1.907 1.00 96.19 87 ALA A CA 1
ATOM 648 C C . ALA A 1 87 ? -13.052 5.280 1.411 1.00 96.19 87 ALA A C 1
ATOM 650 O O . ALA A 1 87 ? -12.780 6.450 1.680 1.00 96.19 87 ALA A O 1
ATOM 651 N N . LYS A 1 88 ? -14.170 4.937 0.751 1.00 94.94 88 LYS A N 1
ATOM 652 C CA . LYS A 1 88 ? -15.200 5.906 0.353 1.00 94.94 88 LYS A CA 1
ATOM 653 C C . LYS A 1 88 ? -15.841 6.571 1.572 1.00 94.94 88 LYS A C 1
ATOM 655 O O . LYS A 1 88 ? -15.912 7.793 1.613 1.00 94.94 88 LYS A O 1
ATOM 660 N N . SER A 1 89 ? -16.260 5.796 2.574 1.00 95.31 89 SER A N 1
ATOM 661 C CA . SER A 1 89 ? -16.846 6.335 3.812 1.00 95.31 89 SER A CA 1
ATOM 662 C C . SER A 1 89 ? -15.872 7.223 4.589 1.00 95.31 89 SER A C 1
ATOM 664 O O . SER A 1 89 ? -16.269 8.232 5.169 1.00 95.31 89 SER A O 1
ATOM 666 N N . TRP A 1 90 ? -14.588 6.872 4.593 1.00 95.62 90 TRP A N 1
ATOM 667 C CA . TRP A 1 90 ? -13.536 7.611 5.291 1.00 95.62 90 TRP A CA 1
ATOM 668 C C . TRP A 1 90 ? -12.927 8.740 4.454 1.00 95.62 90 TRP A C 1
ATOM 670 O O . TRP A 1 90 ? -12.060 9.450 4.952 1.00 95.62 90 TRP A O 1
ATOM 680 N N . HIS A 1 91 ? -13.386 8.925 3.210 1.00 94.50 91 HIS A N 1
ATOM 681 C CA . HIS A 1 91 ? -12.902 9.950 2.282 1.00 94.50 91 HIS A CA 1
ATOM 682 C C . HIS A 1 91 ? -11.374 9.920 2.103 1.00 94.50 91 HIS A C 1
ATOM 684 O O . HIS A 1 91 ? -10.718 10.958 2.030 1.00 94.50 91 HIS A O 1
ATOM 690 N N . VAL A 1 92 ? -10.803 8.715 2.029 1.00 95.12 92 VAL A N 1
ATOM 691 C CA . VAL A 1 92 ? -9.355 8.495 1.946 1.00 95.12 92 VAL A CA 1
ATOM 692 C C . VAL A 1 92 ? -8.991 7.727 0.687 1.00 95.12 92 VAL A C 1
ATOM 694 O O . VAL A 1 92 ? -9.717 6.843 0.242 1.00 95.12 92 VAL A O 1
ATOM 697 N N . ASP A 1 93 ? -7.839 8.061 0.114 1.00 94.38 93 ASP A N 1
ATOM 698 C CA . ASP A 1 93 ? -7.213 7.252 -0.922 1.00 94.38 93 ASP A CA 1
ATOM 699 C C . ASP A 1 93 ? -6.308 6.200 -0.263 1.00 94.38 93 ASP A C 1
ATOM 701 O O . ASP A 1 93 ? -5.242 6.556 0.249 1.00 94.38 93 ASP A O 1
ATOM 705 N N . PRO A 1 94 ? -6.698 4.913 -0.251 1.00 94.81 94 PRO A N 1
ATOM 706 C CA . PRO A 1 94 ? -5.973 3.883 0.491 1.00 94.81 94 PRO A CA 1
ATOM 707 C C . PRO A 1 94 ? -4.595 3.581 -0.117 1.00 94.81 94 PRO A C 1
ATOM 709 O O . PRO A 1 94 ? -3.753 2.960 0.530 1.00 94.81 94 PRO A O 1
ATOM 712 N N . TRP A 1 95 ? -4.352 4.039 -1.349 1.00 92.94 95 TRP A N 1
ATOM 713 C CA . TRP A 1 95 ? -3.082 3.905 -2.053 1.00 92.94 95 TRP A CA 1
ATOM 714 C C . TRP A 1 95 ? -2.050 4.959 -1.666 1.00 92.94 95 TRP A C 1
ATOM 716 O O . TRP A 1 95 ? -0.893 4.813 -2.047 1.00 92.94 95 TRP A O 1
ATOM 726 N N . ILE A 1 96 ? -2.437 6.011 -0.937 1.00 91.56 96 ILE A N 1
ATOM 727 C CA . ILE A 1 96 ? -1.506 7.015 -0.417 1.00 91.56 96 ILE A CA 1
ATOM 728 C C . ILE A 1 96 ? -1.184 6.628 1.032 1.00 91.56 96 ILE A C 1
ATOM 730 O O . ILE A 1 96 ? -2.007 6.872 1.914 1.00 91.56 96 ILE A O 1
ATOM 734 N N . PRO A 1 97 ? -0.005 6.038 1.321 1.00 90.44 97 PRO A N 1
ATOM 735 C CA . PRO A 1 97 ? 0.286 5.476 2.641 1.00 90.44 97 PRO A CA 1
ATOM 736 C C . PRO A 1 97 ? 0.175 6.492 3.778 1.00 90.44 97 PRO A C 1
ATOM 738 O O . PRO A 1 97 ? -0.285 6.147 4.858 1.00 90.44 97 PRO A O 1
ATOM 741 N N . HIS A 1 98 ? 0.571 7.742 3.531 1.00 89.88 98 HIS A N 1
ATOM 742 C CA . HIS A 1 98 ? 0.460 8.826 4.503 1.00 89.88 98 HIS A CA 1
ATOM 743 C C . HIS A 1 98 ? -0.994 9.065 4.927 1.00 89.88 98 HIS A C 1
ATOM 745 O O . HIS A 1 98 ? -1.329 8.944 6.106 1.00 89.88 98 HIS A O 1
ATOM 751 N N . ASP A 1 99 ? -1.865 9.315 3.952 1.00 93.12 99 ASP A N 1
ATOM 752 C CA . ASP A 1 99 ? -3.279 9.608 4.182 1.00 93.12 99 ASP A CA 1
ATOM 753 C C . ASP A 1 99 ? -3.994 8.389 4.780 1.00 93.12 99 ASP A C 1
ATOM 755 O O . ASP A 1 99 ? -4.753 8.521 5.740 1.00 93.12 99 ASP A O 1
ATOM 759 N N . ALA A 1 100 ? -3.694 7.189 4.270 1.00 96.62 100 ALA A N 1
ATOM 760 C CA . ALA A 1 100 ? -4.247 5.935 4.768 1.00 96.62 100 ALA A CA 1
ATOM 761 C C . ALA A 1 100 ? -3.895 5.691 6.243 1.00 96.62 100 ALA A C 1
ATOM 763 O O . ALA A 1 100 ? -4.781 5.366 7.032 1.00 96.62 100 ALA A O 1
ATOM 764 N N . LEU A 1 101 ? -2.629 5.880 6.638 1.00 97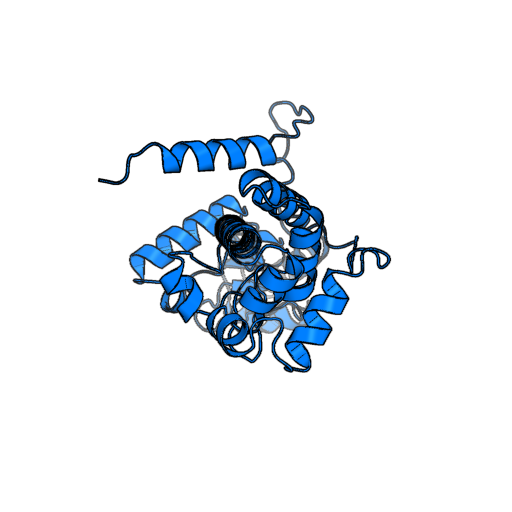.12 101 LEU A N 1
ATOM 765 C CA . LEU A 1 101 ? -2.196 5.722 8.030 1.00 97.12 101 LEU A CA 1
ATOM 766 C C . LEU A 1 101 ? -2.821 6.772 8.946 1.00 97.12 101 LEU A C 1
ATOM 768 O O . LEU A 1 101 ? -3.297 6.421 10.025 1.00 97.12 101 LEU A O 1
ATOM 772 N N . ARG A 1 102 ? -2.853 8.039 8.515 1.00 97.94 102 ARG A N 1
ATOM 773 C CA . ARG A 1 102 ? -3.467 9.136 9.275 1.00 97.94 102 ARG A CA 1
ATOM 774 C C . ARG A 1 102 ? -4.943 8.857 9.548 1.00 97.94 102 ARG A C 1
ATOM 776 O O . ARG A 1 102 ? -5.377 8.892 10.697 1.00 97.94 102 ARG A O 1
ATOM 783 N N . VAL A 1 103 ? -5.706 8.534 8.507 1.00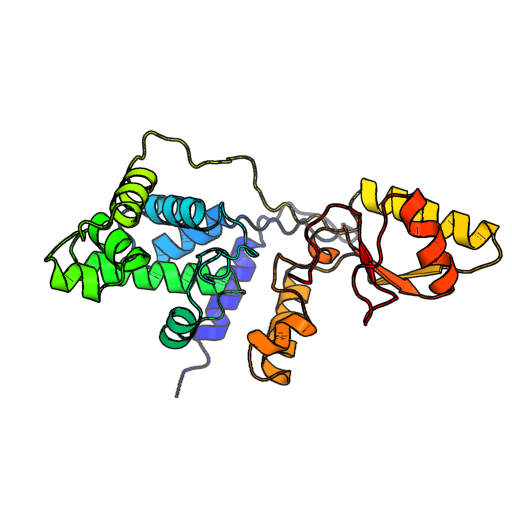 98.38 103 VAL A N 1
ATOM 784 C CA . VAL A 1 103 ? -7.149 8.288 8.628 1.00 98.38 103 VAL A CA 1
ATOM 785 C C . VAL A 1 103 ? -7.434 6.994 9.395 1.00 98.38 103 VAL A C 1
ATOM 787 O O . VAL A 1 103 ? -8.297 6.990 10.271 1.00 98.38 103 VAL A O 1
ATOM 790 N N . ALA A 1 104 ? -6.682 5.913 9.158 1.00 98.56 104 ALA A N 1
ATOM 791 C CA . ALA A 1 104 ? -6.835 4.678 9.931 1.00 98.56 104 ALA A CA 1
ATOM 792 C C . ALA A 1 104 ? -6.545 4.897 11.427 1.00 98.56 104 ALA A C 1
ATOM 794 O O . ALA A 1 104 ? -7.296 4.407 12.271 1.00 98.56 104 ALA A O 1
ATOM 795 N N . ALA A 1 105 ? -5.520 5.683 11.776 1.00 98.75 105 ALA A N 1
ATOM 796 C CA . ALA A 1 105 ? -5.218 6.024 13.166 1.00 98.75 105 ALA A CA 1
ATOM 797 C C . ALA A 1 105 ? -6.351 6.829 13.825 1.00 98.75 105 ALA A C 1
ATOM 799 O O . ALA A 1 105 ? -6.767 6.508 14.939 1.00 98.75 105 ALA A O 1
ATOM 800 N N . GLN A 1 106 ? -6.906 7.823 13.124 1.00 98.69 106 GLN A N 1
ATOM 801 C CA . GLN A 1 106 ? -8.059 8.599 13.602 1.00 98.69 106 GLN A CA 1
ATOM 802 C C . GLN A 1 106 ? -9.279 7.706 13.866 1.00 98.69 106 GLN A C 1
ATOM 804 O O . GLN A 1 106 ? -9.964 7.863 14.878 1.00 98.69 106 GLN A O 1
ATOM 809 N N . GLN A 1 107 ? -9.536 6.735 12.989 1.00 98.44 107 GLN A N 1
ATOM 810 C CA . GLN A 1 107 ? -10.634 5.785 13.160 1.00 98.44 107 GLN A CA 1
ATOM 811 C C . GLN A 1 107 ? -10.393 4.835 14.336 1.00 98.44 107 GLN A C 1
ATOM 813 O O . GLN A 1 107 ? -11.302 4.616 15.137 1.00 98.44 107 GLN A O 1
ATOM 818 N N . MET A 1 108 ? -9.164 4.349 14.511 1.00 98.62 108 MET A N 1
ATOM 819 C CA . MET A 1 108 ? -8.797 3.534 15.671 1.00 98.62 108 MET A CA 1
ATOM 820 C C . MET A 1 108 ? -8.940 4.296 16.989 1.00 98.62 108 MET A C 1
ATOM 822 O O . MET A 1 108 ? -9.474 3.740 17.946 1.00 98.62 108 MET A O 1
ATOM 826 N N . ALA A 1 109 ? -8.546 5.570 17.040 1.00 98.62 109 ALA A N 1
ATOM 827 C CA . ALA A 1 109 ? -8.751 6.414 18.217 1.00 98.62 109 ALA A CA 1
ATOM 828 C C . ALA A 1 109 ? -10.244 6.624 18.528 1.00 98.62 109 ALA A C 1
ATOM 830 O O . ALA A 1 109 ? -10.659 6.552 19.687 1.00 98.62 109 ALA A O 1
ATOM 831 N N . ARG A 1 110 ? -11.079 6.822 17.496 1.00 98.38 110 ARG A N 1
ATOM 832 C CA . ARG A 1 110 ? -12.543 6.918 17.646 1.00 98.38 110 ARG A CA 1
ATOM 833 C C . ARG A 1 110 ? -13.134 5.633 18.217 1.00 98.38 110 ARG A C 1
ATOM 835 O O . ARG A 1 110 ? -13.876 5.706 19.194 1.00 98.38 110 ARG A O 1
ATOM 842 N N . TYR A 1 111 ? -12.771 4.473 17.669 1.00 98.25 111 TYR A N 1
ATOM 843 C CA . TYR A 1 111 ? -13.233 3.186 18.190 1.00 98.25 111 TYR A CA 1
ATOM 844 C C . TYR A 1 111 ? -12.729 2.919 19.608 1.00 98.25 111 TYR A C 1
ATOM 846 O O . TYR A 1 111 ? -13.505 2.483 20.452 1.00 98.25 111 TYR A O 1
ATOM 854 N N . GLU A 1 112 ? -11.464 3.223 19.909 1.00 97.88 112 GLU A N 1
ATOM 855 C CA . GLU A 1 112 ? -10.911 3.059 21.257 1.00 97.88 112 GLU A CA 1
ATOM 856 C C . GLU A 1 112 ? -11.671 3.919 22.278 1.00 97.88 112 GLU A C 1
ATOM 858 O O . GLU A 1 112 ? -11.945 3.463 23.391 1.00 97.88 112 GLU A O 1
ATOM 863 N N . LYS A 1 113 ? -12.035 5.149 21.901 1.00 97.75 113 LYS A N 1
ATOM 864 C CA . LYS A 1 113 ? -12.826 6.047 22.747 1.00 97.75 113 LYS A CA 1
ATOM 865 C C . LYS A 1 113 ? -14.261 5.548 22.931 1.00 97.75 113 LYS A C 1
ATOM 867 O O . LYS A 1 113 ? -14.739 5.525 24.057 1.00 97.75 113 LYS A O 1
ATOM 872 N N . GLN A 1 114 ? -14.934 5.160 21.848 1.00 97.06 114 GLN A N 1
ATOM 873 C CA . GLN A 1 114 ? -16.343 4.743 21.869 1.00 97.06 114 GLN A CA 1
ATOM 874 C C . GLN A 1 114 ? -16.556 3.389 22.552 1.00 97.06 114 GLN A C 1
ATOM 876 O O . GLN A 1 114 ? -17.548 3.203 23.245 1.00 97.06 114 GLN A O 1
ATOM 881 N N . LEU A 1 115 ? -15.628 2.450 22.357 1.00 97.00 115 LEU A N 1
ATOM 882 C CA . LEU A 1 115 ? -15.743 1.073 22.842 1.00 97.00 115 LEU A CA 1
ATOM 883 C C . LEU A 1 115 ? -14.955 0.837 24.138 1.00 97.00 115 LEU A C 1
ATOM 885 O O . LEU A 1 115 ? -14.984 -0.255 24.694 1.00 97.00 115 LEU A O 1
ATOM 889 N N . GLY A 1 116 ? -14.202 1.832 24.612 1.00 96.38 116 GLY A N 1
ATOM 890 C CA . GLY A 1 116 ? -13.497 1.799 25.895 1.00 96.38 116 GLY A CA 1
ATOM 891 C C . GLY A 1 116 ? -12.174 1.026 25.911 1.00 96.38 116 GLY A C 1
ATOM 892 O O . GLY A 1 116 ? -11.441 1.109 26.895 1.00 96.38 116 GLY A O 1
ATOM 893 N N . SER A 1 117 ? -11.808 0.302 24.847 1.00 97.19 117 SER A N 1
ATOM 894 C CA . SER A 1 117 ? -10.508 -0.379 24.770 1.00 97.19 117 SER A CA 1
ATOM 895 C C . SER A 1 117 ? -9.989 -0.536 23.344 1.00 97.19 117 SER A C 1
ATOM 897 O O . SER A 1 117 ? -10.753 -0.733 22.397 1.00 97.19 117 SER A O 1
ATOM 899 N N . TYR A 1 118 ? -8.661 -0.553 23.196 1.00 97.50 118 TYR A N 1
ATOM 900 C CA . TYR A 1 118 ? -8.022 -0.837 21.909 1.00 97.50 118 TYR A CA 1
ATOM 901 C C . TYR A 1 118 ? -8.330 -2.258 21.408 1.00 97.50 118 TYR A C 1
ATOM 903 O O . TYR A 1 118 ? -8.429 -2.494 20.209 1.00 97.50 118 TYR A O 1
ATOM 911 N N . ARG A 1 119 ? -8.565 -3.209 22.324 1.00 97.94 119 ARG A N 1
ATOM 912 C CA . ARG A 1 119 ? -8.991 -4.576 21.989 1.00 97.94 119 ARG A CA 1
ATOM 913 C C . ARG A 1 119 ? -10.322 -4.587 21.230 1.00 97.94 119 ARG A C 1
ATOM 915 O O . ARG A 1 119 ? -10.451 -5.299 20.238 1.00 97.94 119 ARG A O 1
ATOM 922 N N . LEU A 1 120 ? -11.299 -3.801 21.684 1.00 98.38 120 LEU A N 1
ATOM 923 C CA . LEU A 1 120 ? -12.584 -3.660 20.995 1.00 98.38 120 LEU A CA 1
ATOM 924 C C . LEU A 1 120 ? -12.457 -2.818 19.720 1.00 98.38 120 LEU A C 1
ATOM 926 O O . LEU A 1 120 ? -13.134 -3.109 18.740 1.00 98.38 120 LEU A O 1
ATOM 930 N N . ALA A 1 121 ? -11.536 -1.852 19.687 1.00 98.50 121 ALA A N 1
ATOM 931 C CA . ALA A 1 121 ? -11.220 -1.119 18.464 1.00 98.50 121 ALA A CA 1
ATOM 932 C C . ALA A 1 121 ? -10.683 -2.031 17.349 1.00 98.50 121 ALA A C 1
ATOM 934 O O . ALA A 1 121 ? -11.122 -1.922 16.208 1.00 98.50 121 ALA A O 1
ATOM 935 N N . LEU A 1 122 ? -9.796 -2.976 17.680 1.00 98.44 122 LEU A N 1
ATOM 936 C CA . LEU A 1 122 ? -9.299 -3.980 16.731 1.00 98.44 122 LEU A CA 1
ATOM 937 C C . LEU A 1 122 ? -10.422 -4.887 16.216 1.00 98.44 122 LEU A C 1
ATOM 939 O O . LEU A 1 122 ? -10.462 -5.204 15.029 1.00 98.44 122 LEU A O 1
ATOM 943 N N . ALA A 1 123 ? -11.359 -5.266 17.090 1.00 98.44 123 ALA A N 1
ATOM 944 C CA . ALA A 1 123 ? -12.541 -6.020 16.688 1.00 98.44 123 ALA A CA 1
ATOM 945 C C . ALA A 1 123 ? -13.415 -5.222 15.713 1.00 98.44 123 ALA A C 1
ATOM 947 O O . ALA A 1 123 ? -13.826 -5.756 14.689 1.00 98.44 123 ALA A O 1
ATOM 948 N N . ALA A 1 124 ? -13.646 -3.937 15.992 1.00 98.06 124 ALA A N 1
ATOM 949 C CA . ALA A 1 124 ? -14.426 -3.062 15.123 1.00 98.06 124 ALA A CA 1
ATOM 950 C C . ALA A 1 124 ? -13.737 -2.808 13.776 1.00 98.06 124 ALA A C 1
ATOM 952 O O . ALA A 1 124 ? -14.421 -2.703 12.762 1.00 98.06 124 ALA A O 1
ATOM 953 N N . TYR A 1 125 ? -12.405 -2.738 13.745 1.00 97.88 125 TYR A N 1
ATOM 954 C CA . TYR A 1 125 ? -11.649 -2.561 12.507 1.00 97.88 125 TYR A CA 1
ATOM 955 C C . TYR A 1 125 ? -11.725 -3.799 11.602 1.00 97.88 125 TYR A C 1
ATOM 957 O O . TYR A 1 125 ? -11.986 -3.662 10.411 1.00 97.88 125 TYR A O 1
ATOM 965 N N . ASN A 1 126 ? -11.538 -5.001 12.162 1.00 97.50 126 ASN A N 1
ATOM 966 C CA . ASN A 1 126 ? -11.527 -6.250 11.390 1.00 97.50 126 ASN A CA 1
ATOM 967 C C . ASN A 1 126 ? -12.940 -6.785 11.083 1.00 97.50 126 ASN A C 1
ATOM 969 O O . ASN A 1 126 ? -13.222 -7.135 9.943 1.00 97.50 126 ASN A O 1
ATOM 973 N N . ALA A 1 127 ? -13.837 -6.830 12.072 1.00 96.62 127 ALA A N 1
ATOM 974 C CA . ALA A 1 127 ? -15.182 -7.401 11.927 1.00 96.62 127 ALA A CA 1
ATOM 975 C C . ALA A 1 127 ? -16.273 -6.362 11.615 1.00 96.62 127 ALA A C 1
ATOM 977 O O . ALA A 1 127 ? -17.419 -6.723 11.343 1.00 96.62 127 ALA A O 1
ATOM 978 N N . GLY A 1 128 ? -15.939 -5.073 11.686 1.00 95.88 128 GLY A N 1
ATOM 979 C CA . GLY A 1 128 ? -16.890 -3.973 11.590 1.00 95.88 128 GLY A CA 1
ATOM 980 C C . GLY A 1 128 ? -17.511 -3.597 12.947 1.00 95.88 128 GLY A C 1
ATOM 981 O O . GLY A 1 128 ? -17.796 -4.465 13.778 1.00 95.88 128 GLY A O 1
ATOM 982 N N . PRO A 1 129 ? -17.790 -2.301 13.191 1.00 95.25 129 PRO A N 1
ATOM 983 C CA . PRO A 1 129 ? -18.368 -1.838 14.456 1.00 95.25 129 PRO A CA 1
ATOM 984 C C . PRO A 1 129 ? -19.780 -2.386 14.710 1.00 95.25 129 PRO A C 1
ATOM 986 O O . PRO A 1 129 ? -20.143 -2.618 15.860 1.00 95.25 129 PRO A O 1
ATOM 989 N N . GLY A 1 130 ? -20.556 -2.659 13.654 1.00 95.81 130 GLY A N 1
ATOM 990 C CA . GLY A 1 130 ? -21.887 -3.260 13.778 1.00 95.81 130 GLY A CA 1
ATOM 991 C C . GLY A 1 130 ? -21.854 -4.674 14.365 1.00 95.81 130 GLY A C 1
ATOM 992 O O . GLY A 1 130 ? -22.701 -5.010 15.187 1.00 95.81 130 GLY A O 1
ATOM 993 N N . ALA A 1 131 ? -20.841 -5.481 14.025 1.00 97.38 131 ALA A N 1
ATOM 994 C CA . ALA A 1 131 ? -20.665 -6.804 14.623 1.00 97.38 131 ALA A CA 1
ATOM 995 C C . ALA A 1 131 ? -20.309 -6.692 16.112 1.00 97.38 131 ALA A C 1
ATOM 997 O O . ALA A 1 131 ? -20.871 -7.405 16.938 1.00 97.38 131 ALA A O 1
ATOM 998 N N . VAL A 1 132 ? -19.427 -5.755 16.472 1.00 97.94 132 VAL A N 1
ATOM 999 C CA . VAL A 1 132 ? -19.081 -5.510 17.881 1.00 97.94 132 VAL A CA 1
ATOM 1000 C C . VAL A 1 132 ? -20.311 -5.103 18.692 1.00 97.94 132 VAL A C 1
ATOM 1002 O O . VAL A 1 132 ? -20.511 -5.604 19.797 1.00 97.94 132 VAL A O 1
ATOM 1005 N N . GLN A 1 133 ? -21.159 -4.242 18.127 1.00 96.38 133 GLN A N 1
ATOM 1006 C CA . GLN A 1 133 ? -22.414 -3.835 18.751 1.00 96.38 133 GLN A CA 1
ATOM 1007 C C . GLN A 1 133 ? -23.384 -5.012 18.908 1.00 96.38 133 GLN A C 1
ATOM 1009 O O . GLN A 1 133 ? -23.904 -5.218 20.001 1.00 96.38 133 GLN A O 1
ATOM 1014 N N . ALA A 1 134 ? -23.598 -5.802 17.852 1.00 97.00 134 ALA A N 1
ATOM 1015 C CA . ALA A 1 134 ? -24.532 -6.930 17.864 1.00 97.00 134 ALA A CA 1
ATOM 1016 C C . ALA A 1 134 ? -24.158 -8.009 18.895 1.00 97.00 134 ALA A C 1
ATOM 1018 O O . ALA A 1 134 ? -25.037 -8.590 19.523 1.00 97.00 134 ALA A O 1
ATOM 1019 N N . TYR A 1 135 ? -22.860 -8.254 19.093 1.00 97.69 135 TYR A N 1
ATOM 1020 C CA . TYR A 1 135 ? -22.359 -9.233 20.062 1.00 97.69 135 TYR A CA 1
ATOM 1021 C C . TYR A 1 135 ? -22.048 -8.639 21.446 1.00 97.69 135 TYR A C 1
ATOM 1023 O O . TYR A 1 135 ? -21.620 -9.375 22.334 1.00 97.69 135 TYR A O 1
ATOM 1031 N N . GLY A 1 136 ? -22.208 -7.324 21.644 1.00 96.31 136 GLY A N 1
ATOM 1032 C CA . GLY A 1 136 ? -21.862 -6.649 22.902 1.00 96.31 136 GLY A CA 1
ATOM 1033 C C . GLY A 1 136 ? -20.375 -6.743 23.273 1.00 96.31 136 GLY A C 1
ATOM 1034 O O . GLY A 1 136 ? -20.016 -6.682 24.447 1.00 96.31 136 GLY A O 1
ATOM 1035 N N . GLY A 1 137 ? -19.491 -6.940 22.291 1.00 97.00 137 GLY A N 1
ATOM 1036 C CA . GLY A 1 137 ? -18.088 -7.249 22.537 1.00 97.00 137 GLY A CA 1
ATOM 1037 C C . GLY A 1 137 ? -17.372 -7.797 21.308 1.00 97.00 137 GLY A C 1
ATOM 1038 O O . GLY A 1 137 ? -17.712 -7.489 20.172 1.00 97.00 137 GLY A O 1
ATOM 1039 N N . VAL A 1 138 ? -16.337 -8.611 21.519 1.00 98.19 138 VAL A N 1
ATOM 1040 C CA . VAL A 1 138 ? -15.621 -9.234 20.395 1.00 98.19 138 VAL A CA 1
ATOM 1041 C C . VAL A 1 138 ? -16.487 -10.347 19.804 1.00 98.19 138 VAL A C 1
ATOM 1043 O O . VAL A 1 138 ? -16.795 -11.289 20.538 1.00 98.19 138 VAL A O 1
ATOM 1046 N N . PRO A 1 139 ? -16.850 -10.284 18.508 1.00 97.81 139 PRO A N 1
ATOM 1047 C CA . PRO A 1 139 ? -17.657 -11.324 17.886 1.00 97.81 139 PRO A CA 1
ATOM 1048 C C . PRO A 1 139 ? -16.905 -12.666 17.888 1.00 97.81 139 PRO A C 1
ATOM 1050 O O . PRO A 1 139 ? -15.668 -12.688 17.854 1.00 97.81 139 PRO A O 1
ATOM 1053 N N . PRO A 1 140 ? -17.610 -13.811 17.882 1.00 97.38 140 PRO A N 1
ATOM 1054 C CA . PRO A 1 140 ? -17.005 -15.140 17.941 1.00 97.38 140 PRO A CA 1
ATOM 1055 C C . PRO A 1 140 ? -16.362 -15.581 16.611 1.00 97.38 140 PRO A C 1
ATOM 1057 O O . PRO A 1 140 ? -16.246 -16.778 16.343 1.00 97.38 140 PRO A O 1
ATOM 1060 N N . TYR A 1 141 ? -15.902 -14.635 15.793 1.00 97.75 141 TYR A N 1
ATOM 1061 C CA . TYR A 1 141 ? -15.219 -14.890 14.532 1.00 97.75 141 TYR A CA 1
ATOM 1062 C C . TYR A 1 141 ? -13.775 -15.312 14.804 1.00 97.75 141 TYR A C 1
ATOM 1064 O O . TYR A 1 141 ? -13.016 -14.608 15.476 1.00 97.75 141 TYR A O 1
ATOM 1072 N N . ALA A 1 142 ? -13.394 -16.486 14.294 1.00 97.62 142 ALA A N 1
ATOM 1073 C CA . ALA A 1 142 ? -12.065 -17.047 14.523 1.00 97.62 142 ALA A CA 1
ATOM 1074 C C . ALA A 1 142 ? -10.954 -16.102 14.036 1.00 97.62 142 ALA A C 1
ATOM 1076 O O . ALA A 1 142 ? -9.997 -15.861 14.773 1.00 97.62 142 ALA A O 1
ATOM 1077 N N . GLU A 1 143 ? -11.136 -15.509 12.853 1.00 94.94 143 GLU A N 1
ATOM 1078 C CA . GLU A 1 143 ? -10.218 -14.525 12.273 1.00 94.94 143 GLU A CA 1
ATOM 1079 C C . GLU A 1 143 ? -10.019 -13.318 13.198 1.00 94.94 143 GLU A C 1
ATOM 1081 O O . GLU A 1 143 ? -8.889 -12.997 13.560 1.00 94.94 143 GLU A O 1
ATOM 1086 N N . THR A 1 144 ? -11.107 -12.704 13.671 1.00 97.56 144 THR A N 1
ATOM 1087 C CA . THR A 1 144 ? -11.051 -11.518 14.535 1.00 97.56 144 THR A CA 1
ATOM 1088 C C . THR A 1 144 ? -10.356 -11.800 15.863 1.00 97.56 144 THR A C 1
ATOM 1090 O O . THR A 1 144 ? -9.537 -11.001 16.322 1.00 97.56 144 THR A O 1
ATOM 1093 N N . ARG A 1 145 ? -10.625 -12.953 16.490 1.00 98.00 145 ARG A N 1
ATOM 1094 C CA . ARG A 1 145 ? -9.944 -13.341 17.738 1.00 98.00 145 ARG A CA 1
ATOM 1095 C C . ARG A 1 145 ? -8.444 -13.544 17.525 1.00 98.00 145 ARG A C 1
ATOM 1097 O O . ARG A 1 145 ? -7.653 -13.062 18.336 1.00 98.00 145 ARG A O 1
ATOM 1104 N N . ALA A 1 146 ? -8.056 -14.215 16.439 1.00 95.56 146 ALA A N 1
ATOM 1105 C CA . ALA A 1 146 ? -6.652 -14.432 16.093 1.00 95.56 146 ALA A CA 1
ATOM 1106 C C . ALA A 1 146 ? -5.933 -13.111 15.769 1.00 95.56 146 ALA A C 1
ATOM 1108 O O . ALA A 1 146 ? -4.823 -12.874 16.248 1.00 95.56 146 ALA A O 1
ATOM 1109 N N . TYR A 1 147 ? -6.593 -12.221 15.024 1.00 95.12 147 TYR A N 1
ATOM 1110 C CA . TYR A 1 147 ? -6.112 -10.879 14.701 1.00 95.12 147 TYR A CA 1
ATOM 1111 C C . TYR A 1 147 ? -5.819 -10.058 15.964 1.00 95.12 147 TYR A C 1
ATOM 1113 O O . TYR A 1 147 ? -4.718 -9.524 16.128 1.00 95.12 147 TYR A O 1
ATOM 1121 N N . ILE A 1 148 ? -6.765 -10.035 16.908 1.00 97.06 148 ILE A N 1
ATOM 1122 C CA . ILE A 1 148 ? -6.597 -9.363 18.202 1.00 97.06 148 ILE A CA 1
ATOM 1123 C C . ILE A 1 148 ? -5.432 -9.969 18.984 1.00 97.06 148 ILE A C 1
ATOM 1125 O O . ILE A 1 148 ? -4.586 -9.222 19.473 1.00 97.06 148 ILE A O 1
ATOM 1129 N N . ALA A 1 149 ? -5.368 -11.300 19.100 1.00 94.38 149 ALA A N 1
ATOM 1130 C CA . ALA A 1 149 ? -4.311 -11.977 19.851 1.00 94.38 149 ALA A CA 1
ATOM 1131 C C . ALA A 1 149 ? -2.918 -11.614 19.308 1.00 94.38 149 ALA A C 1
ATOM 1133 O O . ALA A 1 149 ? -2.053 -11.179 20.066 1.00 94.38 149 ALA A O 1
ATOM 1134 N N . LYS A 1 150 ? -2.741 -11.669 17.982 1.00 90.75 150 LYS A N 1
ATOM 1135 C CA . LYS A 1 150 ? -1.488 -11.312 17.294 1.00 90.75 150 LYS A CA 1
ATOM 1136 C C . LYS A 1 150 ? -1.031 -9.877 17.594 1.00 90.75 150 LYS A C 1
ATOM 1138 O O . LYS A 1 150 ? 0.161 -9.620 17.790 1.00 90.75 150 LYS A O 1
ATOM 1143 N N . ILE A 1 151 ? -1.959 -8.921 17.610 1.00 92.50 151 ILE A N 1
ATOM 1144 C CA . ILE A 1 151 ? -1.632 -7.498 17.793 1.00 92.50 151 ILE A CA 1
ATOM 1145 C C . ILE A 1 151 ? -1.429 -7.154 19.268 1.00 92.50 151 ILE A C 1
ATOM 1147 O O . ILE A 1 151 ? -0.531 -6.375 19.584 1.00 92.50 151 ILE A O 1
ATOM 1151 N N . MET A 1 152 ? -2.220 -7.736 20.167 1.00 91.19 152 MET A N 1
ATOM 1152 C CA . MET A 1 152 ? -2.143 -7.447 21.601 1.00 91.19 152 MET A CA 1
ATOM 1153 C C . MET A 1 152 ? -0.935 -8.094 22.278 1.00 91.19 152 MET A C 1
ATOM 1155 O O . MET A 1 152 ? -0.511 -7.613 23.327 1.00 91.19 152 MET A O 1
ATOM 1159 N N . ASP A 1 153 ? -0.355 -9.137 21.682 1.00 85.69 153 ASP A N 1
ATOM 1160 C CA . ASP A 1 153 ? 0.807 -9.810 22.248 1.00 85.69 153 ASP A CA 1
ATOM 1161 C C . ASP A 1 153 ? 2.108 -9.015 22.051 1.00 85.69 153 ASP A C 1
ATOM 1163 O O . ASP A 1 153 ? 2.868 -9.200 21.097 1.00 85.69 153 ASP A O 1
ATOM 1167 N N . THR A 1 154 ? 2.385 -8.108 22.983 1.00 73.94 154 THR A N 1
ATOM 1168 C CA . THR A 1 154 ? 3.584 -7.263 22.959 1.00 73.94 154 THR A CA 1
ATOM 1169 C C . THR A 1 154 ? 4.884 -8.014 23.249 1.00 73.94 154 THR A C 1
ATOM 1171 O O . THR A 1 154 ? 5.942 -7.406 23.097 1.00 73.94 154 THR A O 1
ATOM 1174 N N . SER A 1 155 ? 4.831 -9.293 23.648 1.00 71.00 155 SER A N 1
ATOM 1175 C CA . SER A 1 155 ? 6.035 -10.106 23.874 1.00 71.00 155 SER A CA 1
ATOM 1176 C C . SER A 1 155 ? 6.715 -10.505 22.560 1.00 71.00 155 SER A C 1
ATOM 1178 O O . SER A 1 155 ? 7.938 -10.632 22.506 1.00 71.00 155 SER A O 1
ATOM 1180 N N . TYR A 1 156 ? 5.950 -10.603 21.466 1.00 59.97 156 TYR A N 1
ATOM 1181 C CA . TYR A 1 156 ? 6.513 -10.858 20.144 1.00 59.97 156 TYR A CA 1
ATOM 1182 C C . TYR A 1 156 ? 7.087 -9.574 19.541 1.00 59.97 156 TYR A C 1
ATOM 1184 O O . TYR A 1 156 ? 6.361 -8.577 19.422 1.00 59.97 156 TYR A O 1
ATOM 1192 N N . PRO A 1 157 ? 8.352 -9.572 19.084 1.00 61.53 157 PRO A N 1
ATOM 1193 C CA . PRO A 1 157 ? 8.894 -8.439 18.352 1.00 61.53 157 PRO A CA 1
ATOM 1194 C C . PRO A 1 157 ? 8.059 -8.194 17.090 1.00 61.53 157 PRO A C 1
ATOM 1196 O O . PRO A 1 157 ? 7.582 -9.133 16.454 1.00 61.53 157 PRO A O 1
ATOM 1199 N N . LEU A 1 158 ? 7.883 -6.920 16.724 1.00 62.72 158 LEU A N 1
ATOM 1200 C CA . LEU A 1 158 ? 7.246 -6.536 15.461 1.00 62.72 158 LEU A CA 1
ATOM 1201 C C . LEU A 1 158 ? 7.858 -7.362 14.311 1.00 62.72 158 LEU A C 1
ATOM 1203 O O . LEU A 1 158 ? 9.076 -7.256 14.108 1.00 62.72 158 LEU A O 1
ATOM 1207 N N . PRO A 1 159 ? 7.066 -8.173 13.575 1.00 48.84 159 PRO A N 1
ATOM 1208 C CA . PRO A 1 159 ? 7.589 -9.002 12.498 1.00 48.84 159 PRO A CA 1
ATOM 1209 C C . PRO A 1 159 ? 8.396 -8.160 11.505 1.00 48.84 159 PRO A C 1
ATOM 1211 O O . PRO A 1 159 ? 7.935 -7.116 11.048 1.00 48.84 159 PRO A O 1
ATOM 1214 N N . GLY A 1 160 ? 9.612 -8.606 11.181 1.00 51.41 160 GLY A N 1
ATOM 1215 C CA . GLY A 1 160 ? 10.422 -8.012 10.117 1.00 51.41 160 GLY A CA 1
ATOM 1216 C C . GLY A 1 160 ? 11.014 -6.630 10.423 1.00 51.41 160 GLY A C 1
ATOM 1217 O O . GLY A 1 160 ? 10.851 -5.708 9.626 1.00 51.41 160 GLY A O 1
ATOM 1218 N N . MET A 1 161 ? 11.826 -6.495 11.484 1.00 45.22 161 MET A N 1
ATOM 1219 C CA . MET A 1 161 ? 12.674 -5.304 11.743 1.00 45.22 161 MET A CA 1
ATOM 1220 C C . MET A 1 161 ? 13.624 -4.898 10.588 1.00 45.22 161 MET A C 1
ATOM 1222 O O . MET A 1 161 ? 14.357 -3.922 10.712 1.00 45.22 161 MET A O 1
ATOM 1226 N N . ARG A 1 162 ? 13.626 -5.615 9.460 1.00 45.03 162 ARG A N 1
ATOM 1227 C CA . ARG A 1 162 ? 14.496 -5.372 8.305 1.00 45.03 162 ARG A CA 1
ATOM 1228 C C . ARG A 1 162 ? 13.858 -4.577 7.161 1.00 45.03 162 ARG A C 1
ATOM 1230 O O . ARG A 1 162 ? 14.594 -4.161 6.272 1.00 45.03 162 ARG A O 1
ATOM 1237 N N . GLN A 1 163 ? 12.544 -4.336 7.151 1.00 46.34 163 GLN A N 1
ATOM 1238 C CA . GLN A 1 163 ? 11.898 -3.631 6.033 1.00 46.34 163 GLN A CA 1
ATOM 1239 C C . GLN A 1 163 ? 11.878 -2.110 6.230 1.00 46.34 163 GLN A C 1
ATOM 1241 O O . GLN A 1 163 ? 10.828 -1.486 6.352 1.00 46.34 163 GLN A O 1
ATOM 1246 N N . VAL A 1 164 ? 13.057 -1.489 6.249 1.00 50.47 164 VAL A N 1
ATOM 1247 C CA . VAL A 1 164 ? 13.139 -0.059 5.930 1.00 50.47 164 VAL A CA 1
ATOM 1248 C C . VAL A 1 164 ? 12.995 0.046 4.416 1.00 50.47 164 VAL A C 1
ATOM 1250 O O . VAL A 1 164 ? 13.879 -0.424 3.692 1.00 50.47 164 VAL A O 1
ATOM 1253 N N . PHE A 1 165 ? 11.909 0.659 3.929 1.00 56.16 165 PHE A N 1
ATOM 1254 C CA . PHE A 1 165 ? 11.772 1.034 2.518 1.00 56.16 165 PHE A CA 1
ATOM 1255 C C . PHE A 1 165 ? 12.844 2.082 2.191 1.00 56.16 165 PHE A C 1
ATOM 1257 O O . PHE A 1 165 ? 12.654 3.293 2.294 1.00 56.16 165 PHE A O 1
ATOM 1264 N N . THR A 1 166 ? 14.037 1.592 1.859 1.00 53.12 166 THR A N 1
ATOM 1265 C CA . THR A 1 166 ? 15.187 2.430 1.543 1.00 53.12 166 THR A CA 1
ATOM 1266 C C . THR A 1 166 ? 15.098 2.811 0.076 1.00 53.12 166 THR A C 1
ATOM 1268 O O . THR A 1 166 ? 15.533 2.061 -0.796 1.00 53.12 166 THR A O 1
ATOM 1271 N N . ILE A 1 167 ? 14.539 3.987 -0.194 1.00 59.00 167 ILE A N 1
ATOM 1272 C CA . ILE A 1 167 ? 14.508 4.560 -1.536 1.00 59.00 167 ILE A CA 1
ATOM 1273 C C . ILE A 1 167 ? 15.859 5.243 -1.757 1.00 59.00 167 ILE A C 1
ATOM 1275 O O . ILE A 1 167 ? 16.161 6.297 -1.198 1.00 59.00 167 ILE A O 1
ATOM 1279 N N . ARG A 1 168 ? 16.735 4.582 -2.518 1.00 60.38 168 ARG A N 1
ATOM 1280 C CA . ARG A 1 168 ? 18.014 5.169 -2.928 1.00 60.38 168 ARG A CA 1
ATOM 1281 C C . ARG A 1 168 ? 17.803 5.924 -4.238 1.00 60.38 168 ARG A C 1
ATOM 1283 O O . ARG A 1 168 ? 17.294 5.308 -5.169 1.00 60.38 168 ARG A O 1
ATOM 1290 N N . PRO A 1 169 ? 18.220 7.198 -4.348 1.00 64.81 169 PRO A N 1
ATOM 1291 C CA . PRO A 1 169 ? 18.244 7.886 -5.621 1.00 64.81 169 PRO A CA 1
ATOM 1292 C C . PRO A 1 169 ? 19.080 7.134 -6.652 1.00 64.81 169 PRO A C 1
ATOM 1294 O O . PRO A 1 169 ? 20.189 6.670 -6.364 1.00 64.81 169 PRO A O 1
ATOM 1297 N N . GLY A 1 170 ? 18.547 7.063 -7.867 1.00 75.31 170 GLY A N 1
ATOM 1298 C CA . GLY A 1 170 ? 19.177 6.408 -9.005 1.00 75.31 170 GLY A CA 1
ATOM 1299 C C . GLY A 1 170 ? 18.832 4.925 -9.141 1.00 75.31 170 GLY A C 1
ATOM 1300 O O . GLY A 1 170 ? 18.199 4.306 -8.291 1.00 75.31 170 GLY A O 1
ATOM 1301 N N . LEU A 1 171 ? 19.271 4.347 -10.258 1.00 81.56 171 LEU A N 1
ATOM 1302 C CA . LEU A 1 171 ? 19.086 2.925 -10.536 1.00 81.56 171 LEU A CA 1
ATOM 1303 C C . LEU A 1 171 ? 19.837 2.073 -9.507 1.00 81.56 171 LEU A C 1
ATOM 1305 O O . LEU A 1 171 ? 20.987 2.380 -9.167 1.00 81.56 171 LEU A O 1
ATOM 1309 N N . SER A 1 172 ? 19.221 0.982 -9.054 1.00 82.12 172 SER A N 1
ATOM 1310 C CA . SER A 1 172 ? 19.871 -0.024 -8.216 1.00 82.12 172 SER A CA 1
ATOM 1311 C C . SER A 1 172 ? 21.099 -0.596 -8.933 1.00 82.12 172 SER A C 1
ATOM 1313 O O . SER A 1 172 ? 21.142 -0.662 -10.161 1.00 82.12 172 SER A O 1
ATOM 1315 N N . ALA A 1 173 ? 22.131 -0.988 -8.182 1.00 82.12 173 ALA A N 1
ATOM 1316 C CA . ALA A 1 173 ? 23.403 -1.412 -8.774 1.00 82.12 173 ALA A CA 1
ATOM 1317 C C . ALA A 1 173 ? 23.244 -2.610 -9.729 1.00 82.12 173 ALA A C 1
ATOM 1319 O O . ALA A 1 173 ? 23.821 -2.603 -10.817 1.00 82.12 173 ALA A O 1
ATOM 1320 N N . GLY A 1 174 ? 22.423 -3.595 -9.344 1.00 85.62 174 GLY A N 1
ATOM 1321 C CA . GLY A 1 174 ? 22.097 -4.746 -10.189 1.00 85.62 174 GLY A CA 1
ATOM 1322 C C . GLY A 1 174 ? 21.394 -4.316 -11.473 1.00 85.62 174 GLY A C 1
ATOM 1323 O O . GLY A 1 174 ? 21.926 -4.527 -12.556 1.00 85.62 174 GLY A O 1
ATOM 1324 N N . PHE A 1 175 ? 20.282 -3.586 -11.352 1.00 87.12 175 PHE A N 1
ATOM 1325 C CA . PHE A 1 175 ? 19.521 -3.130 -12.517 1.00 87.12 175 PHE A CA 1
ATOM 1326 C C . PHE A 1 175 ? 20.348 -2.253 -13.467 1.00 87.12 175 PHE A C 1
ATOM 1328 O O . PHE A 1 175 ? 20.306 -2.437 -14.677 1.00 87.12 175 PHE A O 1
ATOM 1335 N N . ARG A 1 176 ? 21.178 -1.349 -12.933 1.00 88.19 176 ARG A N 1
ATOM 1336 C CA . ARG A 1 176 ? 22.105 -0.536 -13.737 1.00 88.19 176 ARG A CA 1
ATOM 1337 C C . ARG A 1 176 ? 23.095 -1.399 -14.522 1.00 88.19 176 ARG A C 1
ATOM 1339 O O . ARG A 1 176 ? 23.423 -1.075 -15.660 1.00 88.19 176 ARG A O 1
ATOM 1346 N N . THR A 1 177 ? 23.586 -2.471 -13.905 1.00 88.44 177 THR A N 1
ATOM 1347 C CA . THR A 1 177 ? 24.529 -3.402 -14.536 1.00 88.44 177 THR A CA 1
ATOM 1348 C C . THR A 1 177 ? 23.858 -4.151 -15.680 1.00 88.44 177 THR A C 1
ATOM 1350 O O . THR A 1 177 ? 24.409 -4.196 -16.781 1.00 88.44 177 THR A O 1
ATOM 1353 N N . ASP A 1 178 ? 22.664 -4.686 -15.435 1.00 91.00 178 ASP A N 1
ATOM 1354 C CA . ASP A 1 178 ? 21.888 -5.440 -16.419 1.00 91.00 178 ASP A CA 1
ATOM 1355 C C . ASP A 1 178 ? 21.470 -4.542 -17.594 1.00 91.00 178 ASP A C 1
ATOM 1357 O O . ASP A 1 178 ? 21.722 -4.871 -18.755 1.00 91.00 178 ASP A O 1
ATOM 1361 N N . LEU A 1 179 ? 20.968 -3.338 -17.308 1.00 90.69 179 LEU A N 1
ATOM 1362 C CA . LEU A 1 179 ? 20.588 -2.356 -18.325 1.00 90.69 179 LEU A CA 1
ATOM 1363 C C . LEU A 1 179 ? 21.790 -1.888 -19.160 1.00 90.69 179 LEU A C 1
ATOM 1365 O O . LEU A 1 179 ? 21.715 -1.795 -20.384 1.00 90.69 179 LEU A O 1
ATOM 1369 N N . GLY A 1 180 ? 22.945 -1.674 -18.524 1.00 91.00 180 GLY A N 1
ATOM 1370 C CA . GLY A 1 180 ? 24.185 -1.347 -19.230 1.00 91.00 180 GLY A CA 1
ATOM 1371 C C . GLY A 1 180 ? 24.718 -2.491 -20.103 1.00 91.00 180 GLY A C 1
ATOM 1372 O O . GLY A 1 180 ? 25.468 -2.248 -21.053 1.00 91.00 180 GLY A O 1
ATOM 1373 N N . ARG A 1 181 ? 24.370 -3.751 -19.811 1.00 95.38 181 ARG A N 1
ATOM 1374 C CA . ARG A 1 181 ? 24.670 -4.889 -20.698 1.00 95.38 181 ARG A CA 1
ATOM 1375 C C . ARG A 1 181 ? 23.735 -4.900 -21.905 1.00 95.38 181 ARG A C 1
ATOM 1377 O O . ARG A 1 181 ? 24.245 -5.042 -23.014 1.00 95.38 181 ARG A O 1
ATOM 1384 N N . LEU A 1 182 ? 22.437 -4.660 -21.698 1.00 95.00 182 LEU A N 1
ATOM 1385 C CA . LEU A 1 182 ? 21.447 -4.547 -22.773 1.00 95.00 182 LEU A CA 1
ATOM 1386 C C . LEU A 1 182 ? 21.809 -3.440 -23.772 1.00 95.00 182 LEU A C 1
ATOM 1388 O O . LEU A 1 182 ? 21.940 -3.718 -24.959 1.00 95.00 182 LEU A O 1
ATOM 1392 N N . ILE A 1 183 ? 22.059 -2.217 -23.293 1.00 92.50 183 ILE A N 1
ATOM 1393 C CA . ILE A 1 183 ? 22.409 -1.067 -24.150 1.00 92.50 183 ILE A CA 1
ATOM 1394 C C . ILE A 1 183 ? 23.656 -1.366 -24.998 1.00 92.50 183 ILE A C 1
ATOM 1396 O O . ILE A 1 183 ? 23.696 -1.070 -26.193 1.00 92.50 183 ILE A O 1
ATOM 1400 N N . ARG A 1 184 ? 24.677 -2.000 -24.404 1.00 95.62 184 ARG A N 1
ATOM 1401 C CA . ARG A 1 184 ? 25.881 -2.409 -25.144 1.00 95.62 184 ARG A CA 1
ATOM 1402 C C . ARG A 1 184 ? 25.596 -3.498 -26.175 1.00 95.62 184 ARG A C 1
ATOM 1404 O O . ARG A 1 184 ? 26.229 -3.481 -27.225 1.00 95.62 184 ARG A O 1
ATOM 1411 N N . ASP A 1 185 ? 24.700 -4.442 -25.886 1.00 97.19 185 ASP A N 1
ATOM 1412 C CA . ASP A 1 185 ? 24.353 -5.509 -26.832 1.00 97.19 185 ASP A CA 1
ATOM 1413 C C . ASP A 1 185 ? 23.538 -4.974 -28.010 1.00 97.19 185 ASP A C 1
ATOM 1415 O O . ASP A 1 185 ? 23.852 -5.303 -29.150 1.00 97.19 185 ASP A O 1
ATOM 1419 N N . VAL A 1 186 ? 22.596 -4.058 -27.762 1.00 95.50 186 VAL A N 1
ATOM 1420 C CA . VAL A 1 186 ? 21.880 -3.338 -28.828 1.00 95.50 186 VAL A CA 1
ATOM 1421 C C . VAL A 1 186 ? 22.862 -2.604 -29.743 1.00 95.50 186 VAL A C 1
ATOM 1423 O O . VAL A 1 186 ? 22.812 -2.786 -30.957 1.00 95.50 186 VAL A O 1
ATOM 1426 N N . LYS A 1 187 ? 23.830 -1.874 -29.167 1.00 94.31 187 LYS A N 1
ATOM 1427 C CA . LYS A 1 187 ? 24.871 -1.181 -29.944 1.00 94.31 187 LYS A CA 1
ATOM 1428 C C . LYS A 1 187 ? 25.722 -2.133 -30.792 1.00 94.31 187 LYS A C 1
ATOM 1430 O O . LYS A 1 187 ? 26.064 -1.799 -31.921 1.00 94.31 187 LYS A O 1
ATOM 1435 N N . ARG A 1 188 ? 26.064 -3.321 -30.276 1.00 96.44 188 ARG A N 1
ATOM 1436 C CA . ARG A 1 188 ? 26.808 -4.342 -31.043 1.00 96.44 188 ARG A CA 1
ATOM 1437 C C . ARG A 1 188 ? 26.028 -4.882 -32.241 1.00 96.44 188 ARG A C 1
ATOM 1439 O O . ARG A 1 188 ? 26.650 -5.275 -33.217 1.00 96.44 188 ARG A O 1
ATOM 1446 N N . HIS A 1 189 ? 24.700 -4.876 -32.175 1.00 96.81 189 HIS A N 1
ATOM 1447 C CA . HIS A 1 189 ? 23.821 -5.274 -33.277 1.00 96.81 189 HIS A CA 1
ATOM 1448 C C . HIS A 1 189 ? 23.483 -4.101 -34.219 1.00 96.81 189 HIS A C 1
ATOM 1450 O O . HIS A 1 189 ? 22.554 -4.206 -35.012 1.00 96.81 189 HIS A O 1
ATOM 1456 N N . GLY A 1 190 ? 24.210 -2.980 -34.126 1.00 95.75 190 GLY A N 1
ATOM 1457 C CA . GLY A 1 190 ? 24.013 -1.802 -34.975 1.00 95.75 190 GLY A CA 1
ATOM 1458 C C . GLY A 1 190 ? 22.856 -0.889 -34.560 1.00 95.75 190 GLY A C 1
ATOM 1459 O O . GLY A 1 190 ? 22.638 0.125 -35.214 1.00 95.75 190 GLY A O 1
ATOM 1460 N N . GLY A 1 191 ? 22.137 -1.216 -33.482 1.00 94.75 191 GLY A N 1
ATOM 1461 C CA . GLY A 1 191 ? 21.024 -0.410 -32.985 1.00 94.75 191 GLY A CA 1
ATOM 1462 C C . GLY A 1 191 ? 21.442 0.669 -31.987 1.00 94.75 191 GLY A C 1
ATOM 1463 O 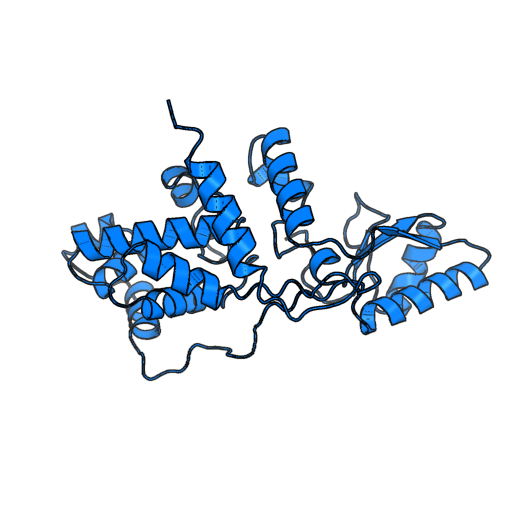O . GLY A 1 191 ? 22.587 0.734 -31.526 1.00 94.75 191 GLY A O 1
ATOM 1464 N N . THR A 1 192 ? 20.482 1.498 -31.582 1.00 93.56 192 THR A N 1
ATOM 1465 C CA . THR A 1 192 ? 20.666 2.496 -30.516 1.00 93.56 192 THR A CA 1
ATOM 1466 C C . THR A 1 192 ? 19.633 2.326 -29.412 1.00 93.56 192 THR A C 1
ATOM 1468 O O . THR A 1 192 ? 18.480 2.011 -29.670 1.00 93.56 192 THR A O 1
ATOM 1471 N N . LEU A 1 193 ? 20.047 2.509 -28.159 1.00 92.81 193 LEU A N 1
ATOM 1472 C CA . LEU A 1 193 ? 19.155 2.453 -27.003 1.00 92.81 193 LEU A CA 1
ATOM 1473 C C . LEU A 1 193 ? 19.643 3.443 -25.951 1.00 92.81 193 LEU A C 1
ATOM 1475 O O . LEU A 1 193 ? 20.837 3.459 -25.627 1.00 92.81 193 LEU A O 1
ATOM 1479 N N . ARG A 1 194 ? 18.740 4.267 -25.424 1.00 87.75 194 ARG A N 1
ATOM 1480 C CA . ARG A 1 194 ? 19.037 5.262 -24.384 1.00 87.75 194 ARG A CA 1
ATOM 1481 C C . ARG A 1 194 ? 17.997 5.191 -23.276 1.00 87.75 194 ARG A C 1
ATOM 1483 O O . ARG A 1 194 ? 16.922 4.635 -23.459 1.00 87.75 194 ARG A O 1
ATOM 1490 N N . ILE A 1 195 ? 18.363 5.723 -22.115 1.00 87.19 195 ILE A N 1
ATOM 1491 C CA . ILE A 1 195 ? 17.462 5.853 -20.970 1.00 87.19 195 ILE A CA 1
ATOM 1492 C C . ILE A 1 195 ? 16.831 7.237 -21.063 1.00 87.19 195 ILE A C 1
ATOM 1494 O O . ILE A 1 195 ? 17.552 8.224 -20.924 1.00 87.19 195 ILE A O 1
ATOM 1498 N N . GLU A 1 196 ? 15.524 7.286 -21.292 1.00 85.31 196 GLU A N 1
ATOM 1499 C CA . GLU A 1 196 ? 14.740 8.521 -21.283 1.00 85.31 196 GLU A CA 1
ATOM 1500 C C . GLU A 1 196 ? 14.429 8.919 -19.837 1.00 85.31 196 GLU A C 1
ATOM 1502 O O . GLU A 1 196 ? 14.823 9.990 -19.372 1.00 85.31 196 GLU A O 1
ATOM 1507 N N . GLU A 1 197 ? 13.824 8.003 -19.076 1.00 81.25 197 GLU A N 1
ATOM 1508 C CA . GLU A 1 197 ? 13.549 8.192 -17.656 1.00 81.25 197 GLU A CA 1
ATOM 1509 C C . GLU A 1 197 ? 14.077 7.011 -16.841 1.00 81.25 197 GLU A C 1
ATOM 1511 O O . GLU A 1 197 ? 13.846 5.847 -17.139 1.00 81.25 197 GLU A O 1
ATOM 1516 N N . GLY A 1 198 ? 14.829 7.297 -15.781 1.00 81.38 198 GLY A N 1
ATOM 1517 C CA . GLY A 1 198 ? 15.367 6.272 -14.892 1.00 81.38 198 GLY A CA 1
ATOM 1518 C C . GLY A 1 198 ? 14.637 6.251 -13.556 1.00 81.38 198 GLY A C 1
ATOM 1519 O O . GLY A 1 198 ? 13.483 5.855 -13.431 1.00 81.38 198 GLY A O 1
ATOM 1520 N N . TRP A 1 199 ? 15.347 6.678 -12.517 1.00 82.38 199 TRP A N 1
ATOM 1521 C CA . TRP A 1 199 ? 14.799 6.754 -11.170 1.00 82.38 199 TRP A CA 1
ATOM 1522 C C . TRP A 1 199 ? 13.839 7.935 -11.006 1.00 82.38 199 TRP A C 1
ATOM 1524 O O . TRP A 1 199 ? 14.159 9.054 -11.411 1.00 82.38 199 TRP A O 1
ATOM 1534 N N . ARG A 1 200 ? 12.727 7.694 -10.307 1.00 80.44 200 ARG A N 1
ATOM 1535 C CA . ARG A 1 200 ? 11.716 8.700 -9.957 1.00 80.44 200 ARG A CA 1
ATOM 1536 C C . ARG A 1 200 ? 11.650 8.871 -8.443 1.00 80.44 200 ARG A C 1
ATOM 1538 O O . ARG A 1 200 ? 11.682 7.882 -7.715 1.00 80.44 200 ARG A O 1
ATOM 1545 N N . SER A 1 201 ? 11.540 10.104 -7.950 1.00 77.62 201 SER A N 1
ATOM 1546 C CA . SER A 1 201 ? 11.370 10.327 -6.508 1.00 77.62 201 SER A CA 1
ATOM 1547 C C . SER A 1 201 ? 9.999 9.843 -6.027 1.00 77.62 201 SER A C 1
ATOM 1549 O O . SER A 1 201 ? 9.049 9.723 -6.809 1.00 77.62 201 SER A O 1
ATOM 1551 N N . TYR A 1 202 ? 9.876 9.564 -4.728 1.00 76.06 202 TYR A N 1
ATOM 1552 C CA . TYR A 1 202 ? 8.581 9.205 -4.149 1.00 76.06 202 TYR A CA 1
ATOM 1553 C C . TYR A 1 202 ? 7.588 10.368 -4.259 1.00 76.06 202 TYR A C 1
ATOM 1555 O O . TYR A 1 202 ? 6.417 10.166 -4.571 1.00 76.06 202 TYR A O 1
ATOM 1563 N N . GLU A 1 203 ? 8.070 11.594 -4.075 1.00 79.00 203 GLU A N 1
ATOM 1564 C CA . GLU A 1 203 ? 7.303 12.831 -4.184 1.00 79.00 203 GLU A CA 1
ATOM 1565 C C . GLU A 1 203 ? 6.759 13.043 -5.599 1.00 79.00 203 GLU A C 1
ATOM 1567 O O . GLU A 1 203 ? 5.594 13.408 -5.769 1.00 79.00 203 GLU A O 1
ATOM 1572 N N . ASP A 1 204 ? 7.569 12.769 -6.622 1.00 81.19 204 ASP A N 1
ATOM 1573 C CA . ASP A 1 204 ? 7.123 12.850 -8.012 1.00 81.19 204 ASP A CA 1
ATOM 1574 C C . ASP A 1 204 ? 6.121 11.733 -8.330 1.00 81.19 204 ASP A C 1
ATOM 1576 O O . ASP A 1 204 ? 5.086 12.004 -8.936 1.00 81.19 204 ASP A O 1
ATOM 1580 N N . SER A 1 205 ? 6.347 10.505 -7.843 1.00 83.44 205 SER A N 1
ATOM 1581 C CA . SER A 1 205 ? 5.370 9.409 -7.962 1.00 83.44 205 SER A CA 1
ATOM 1582 C C . SER A 1 205 ? 4.028 9.763 -7.308 1.00 83.44 205 SER A C 1
ATOM 1584 O O . SER A 1 205 ? 2.978 9.528 -7.907 1.00 83.44 205 SER A O 1
ATOM 1586 N N . MET A 1 206 ? 4.036 10.409 -6.136 1.00 85.12 206 MET A N 1
ATOM 1587 C CA . MET A 1 206 ? 2.823 10.943 -5.506 1.00 85.12 206 MET A CA 1
ATOM 1588 C C . MET A 1 206 ? 2.146 12.020 -6.348 1.00 85.12 206 MET A C 1
ATOM 1590 O O . MET A 1 206 ? 0.919 12.017 -6.466 1.00 85.12 206 MET A O 1
ATOM 1594 N N . ARG A 1 207 ? 2.914 12.950 -6.926 1.00 87.06 207 ARG A N 1
ATOM 1595 C CA . ARG A 1 207 ? 2.365 14.026 -7.763 1.00 87.06 207 ARG A CA 1
ATOM 1596 C C . ARG A 1 207 ? 1.678 13.460 -9.001 1.00 87.06 207 ARG A C 1
ATOM 1598 O O . ARG A 1 207 ? 0.554 13.861 -9.299 1.00 87.06 207 ARG A O 1
ATOM 1605 N N . ILE A 1 208 ? 2.325 12.504 -9.670 1.00 86.81 208 ILE A N 1
ATOM 1606 C CA . ILE A 1 208 ? 1.767 11.794 -10.825 1.00 86.81 208 ILE A CA 1
ATOM 1607 C C . ILE A 1 208 ? 0.489 11.068 -10.409 1.00 86.81 208 ILE A C 1
ATOM 1609 O O . ILE A 1 208 ? -0.553 11.314 -11.002 1.00 86.81 208 ILE A O 1
ATOM 1613 N N . TRP A 1 209 ? 0.524 10.280 -9.331 1.00 90.25 209 TRP A N 1
ATOM 1614 C CA . TRP A 1 209 ? -0.655 9.570 -8.832 1.00 90.25 209 TRP A CA 1
ATOM 1615 C C . TRP A 1 209 ? -1.839 10.503 -8.545 1.00 90.25 209 TRP A C 1
ATOM 1617 O O . TRP A 1 209 ? -2.949 10.271 -9.027 1.00 90.25 209 TRP A O 1
ATOM 1627 N N . LYS A 1 210 ? -1.614 11.589 -7.791 1.00 90.81 210 LYS A N 1
ATOM 1628 C CA . LYS A 1 210 ? -2.667 12.559 -7.446 1.00 90.81 210 LYS A CA 1
ATOM 1629 C C . LYS A 1 210 ? -3.255 13.220 -8.696 1.00 90.81 210 LYS A C 1
ATOM 1631 O O . LYS A 1 210 ? -4.479 13.323 -8.800 1.00 90.81 210 LYS A O 1
ATOM 1636 N N . ARG A 1 211 ? -2.404 13.622 -9.647 1.00 93.94 211 ARG A N 1
ATOM 1637 C CA . ARG A 1 211 ? -2.823 14.195 -10.935 1.00 93.94 211 ARG A CA 1
ATOM 1638 C C . ARG A 1 211 ? -3.659 13.197 -11.736 1.00 93.94 211 ARG A C 1
ATOM 1640 O O . ARG A 1 211 ? -4.804 13.491 -12.062 1.00 93.94 211 ARG A O 1
ATOM 1647 N N . THR A 1 212 ? -3.134 11.997 -11.962 1.00 91.25 212 THR A N 1
ATOM 1648 C CA . THR A 1 212 ? -3.804 10.945 -12.733 1.00 91.25 212 THR A CA 1
ATOM 1649 C C . THR A 1 212 ? -5.132 10.548 -12.093 1.00 91.25 212 THR A C 1
ATOM 1651 O O . THR A 1 212 ? -6.132 10.390 -12.786 1.00 91.25 212 THR A O 1
ATOM 1654 N N . LYS A 1 213 ? -5.204 10.455 -10.760 1.00 93.56 213 LYS A N 1
ATOM 1655 C CA . LYS A 1 213 ? -6.466 10.212 -10.048 1.00 93.56 213 LYS A CA 1
ATOM 1656 C C . LYS A 1 213 ? -7.514 11.278 -10.339 1.00 93.56 213 LYS A C 1
ATOM 1658 O O . LYS A 1 213 ? -8.678 10.929 -10.542 1.00 93.56 213 LYS A O 1
ATOM 1663 N N . LYS A 1 214 ? -7.114 12.551 -10.349 1.00 92.69 214 LYS A N 1
ATOM 1664 C CA . LYS A 1 214 ? -8.005 13.672 -10.663 1.00 92.69 214 LYS A CA 1
ATOM 1665 C C . LYS A 1 214 ? -8.495 13.590 -12.110 1.00 92.69 214 LYS A C 1
ATOM 1667 O O . LYS A 1 214 ? -9.697 13.610 -12.337 1.00 92.69 214 LYS A O 1
ATOM 1672 N N . GLU A 1 215 ? -7.581 13.424 -13.061 1.00 93.69 215 GLU A N 1
ATOM 1673 C CA . GLU A 1 215 ? -7.880 13.369 -14.503 1.00 93.69 215 GLU A CA 1
ATOM 1674 C C . GLU A 1 215 ? -8.731 12.157 -14.897 1.00 93.69 215 GLU A C 1
ATOM 1676 O O . GLU A 1 215 ? -9.583 12.245 -15.776 1.00 93.69 215 GLU A O 1
ATOM 1681 N N . ARG A 1 216 ? -8.518 11.011 -14.241 1.00 93.25 216 ARG A N 1
ATOM 1682 C CA . ARG A 1 216 ? -9.229 9.759 -14.537 1.00 93.25 216 ARG A CA 1
ATOM 1683 C C . ARG A 1 216 ? -10.484 9.558 -13.684 1.00 93.25 216 ARG A C 1
ATOM 1685 O O . ARG A 1 216 ? -11.153 8.540 -13.838 1.00 93.25 216 ARG A O 1
ATOM 1692 N N . GLY A 1 217 ? -10.820 10.487 -12.786 1.00 92.31 217 GLY A N 1
ATOM 1693 C CA . GLY A 1 217 ? -12.035 10.412 -11.968 1.00 92.31 217 GLY A CA 1
ATOM 1694 C C . GLY A 1 217 ? -12.030 9.278 -10.934 1.00 92.31 217 GLY A C 1
ATOM 1695 O O . GLY A 1 217 ? -13.034 8.580 -10.782 1.00 92.31 217 GLY A O 1
ATOM 1696 N N . GLY A 1 218 ? -10.903 9.066 -10.245 1.00 90.25 218 GLY A N 1
ATOM 1697 C CA . GLY A 1 218 ? -10.775 8.126 -9.122 1.00 90.25 218 GLY A CA 1
ATOM 1698 C C . GLY A 1 218 ? -9.646 7.099 -9.267 1.00 90.25 218 GLY A C 1
ATOM 1699 O O . GLY A 1 218 ? -9.171 6.813 -10.367 1.00 90.25 218 GLY A O 1
ATOM 1700 N N . TRP A 1 219 ? -9.208 6.520 -8.1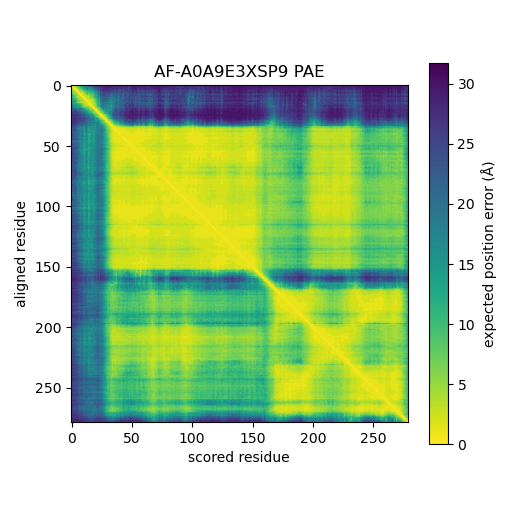40 1.00 89.56 219 TRP A N 1
ATOM 1701 C CA . TRP A 1 219 ? -8.027 5.643 -8.109 1.00 89.56 219 TRP A CA 1
ATOM 1702 C C . TRP A 1 219 ? -8.208 4.355 -8.917 1.00 89.56 219 TRP A C 1
ATOM 1704 O O . TRP A 1 219 ? -7.247 3.863 -9.496 1.00 89.56 219 TRP A O 1
ATOM 1714 N N . THR A 1 220 ? -9.433 3.824 -9.010 1.00 88.69 220 THR A N 1
ATOM 1715 C CA . THR A 1 220 ? -9.720 2.595 -9.769 1.00 88.69 220 THR A CA 1
ATOM 1716 C C . THR A 1 220 ? -9.301 2.727 -11.231 1.00 88.69 220 THR A C 1
ATOM 1718 O O . THR A 1 220 ? -8.678 1.815 -11.764 1.00 88.69 220 THR A O 1
ATOM 1721 N N . ARG A 1 221 ? -9.587 3.877 -11.857 1.00 89.56 221 ARG A N 1
ATOM 1722 C CA . ARG A 1 221 ? -9.179 4.166 -13.239 1.00 89.56 221 ARG A CA 1
ATOM 1723 C C . ARG A 1 221 ? -7.726 4.629 -13.318 1.00 89.56 221 ARG A C 1
ATOM 1725 O O . ARG A 1 221 ? -7.039 4.303 -14.277 1.00 89.56 221 ARG A O 1
ATOM 1732 N N . ALA A 1 222 ? -7.243 5.352 -12.306 1.00 89.44 222 ALA A N 1
ATOM 1733 C CA . ALA A 1 222 ? -5.879 5.877 -12.274 1.00 89.44 222 ALA A CA 1
ATOM 1734 C C . ALA A 1 222 ? -4.796 4.790 -12.321 1.00 89.44 222 ALA A C 1
ATOM 1736 O O . ALA A 1 222 ? -3.771 4.994 -12.964 1.00 89.44 222 ALA A O 1
ATOM 1737 N N . LYS A 1 223 ? -5.038 3.628 -11.697 1.00 86.50 223 LYS A N 1
ATOM 1738 C CA . LYS A 1 223 ? -4.074 2.513 -11.654 1.00 86.50 223 LYS A CA 1
ATOM 1739 C C . LYS A 1 223 ? -3.639 1.987 -13.020 1.00 86.50 223 LYS A C 1
ATOM 1741 O O . LYS A 1 223 ? -2.571 1.403 -13.108 1.00 86.50 223 LYS A O 1
ATOM 1746 N N . ALA A 1 224 ? -4.446 2.182 -14.061 1.00 83.88 224 ALA A N 1
ATOM 1747 C CA . ALA A 1 224 ? -4.079 1.792 -15.420 1.00 83.88 224 ALA A CA 1
ATOM 1748 C C . ALA A 1 224 ? -3.035 2.728 -16.063 1.00 83.88 224 ALA A C 1
ATOM 1750 O O . ALA A 1 224 ? -2.580 2.445 -17.157 1.00 83.88 224 ALA A O 1
ATOM 1751 N N . TRP A 1 225 ? -2.702 3.849 -15.413 1.00 82.88 225 TRP A N 1
ATOM 1752 C CA . TRP A 1 225 ? -1.882 4.928 -15.981 1.00 82.88 225 TRP A CA 1
ATOM 1753 C C . TRP A 1 225 ? -0.764 5.404 -15.053 1.00 82.88 225 TRP A C 1
ATOM 1755 O O . TRP A 1 225 ? 0.150 6.099 -15.479 1.00 82.88 225 TRP A O 1
ATOM 1765 N N . ALA A 1 226 ? -0.883 5.134 -13.757 1.00 86.38 226 ALA A N 1
ATOM 1766 C CA . ALA A 1 226 ? 0.111 5.509 -12.772 1.00 86.38 226 ALA A CA 1
ATOM 1767 C C . ALA A 1 226 ? 0.130 4.464 -11.667 1.00 86.38 226 ALA A C 1
ATOM 1769 O O . ALA A 1 226 ? -0.916 4.128 -11.107 1.00 86.38 226 ALA A O 1
ATOM 1770 N N . ALA A 1 227 ? 1.318 3.992 -11.302 1.00 86.00 227 ALA A N 1
ATOM 1771 C CA . ALA A 1 227 ? 1.451 3.161 -10.120 1.00 86.00 227 ALA A CA 1
ATOM 1772 C C . ALA A 1 227 ? 1.175 3.974 -8.843 1.00 86.00 227 ALA A C 1
ATOM 1774 O O . ALA A 1 227 ? 1.622 5.123 -8.728 1.00 86.00 227 ALA A O 1
ATOM 1775 N N . PRO A 1 228 ? 0.502 3.366 -7.851 1.00 86.88 228 PRO A N 1
ATOM 1776 C CA . PRO A 1 228 ? 0.400 3.923 -6.513 1.00 86.88 228 PRO A CA 1
ATOM 1777 C C . PRO A 1 228 ? 1.763 4.320 -5.920 1.00 86.88 228 PRO A C 1
ATOM 1779 O O . PRO A 1 228 ? 2.776 3.652 -6.180 1.00 86.88 228 PRO A O 1
ATOM 1782 N N . PRO A 1 229 ? 1.817 5.359 -5.070 1.00 82.44 229 PRO A N 1
ATOM 1783 C CA . PRO A 1 229 ? 3.038 5.739 -4.370 1.00 82.44 229 PRO A CA 1
ATOM 1784 C C . PRO A 1 229 ? 3.626 4.577 -3.560 1.00 82.44 229 PRO A C 1
ATOM 1786 O O . PRO A 1 229 ? 2.939 3.922 -2.781 1.00 82.44 229 PRO A O 1
ATOM 1789 N N . GLY A 1 230 ? 4.923 4.311 -3.745 1.00 77.75 230 GLY A N 1
ATOM 1790 C CA . GLY A 1 230 ? 5.616 3.169 -3.125 1.00 77.75 230 GLY A CA 1
ATOM 1791 C C . GLY A 1 230 ? 5.512 1.850 -3.908 1.00 77.75 230 GLY A C 1
ATOM 1792 O O . GLY A 1 230 ? 6.193 0.875 -3.563 1.00 77.75 230 GLY A O 1
ATOM 1793 N N . CYS A 1 231 ? 4.727 1.834 -4.990 1.00 81.94 231 CYS A N 1
ATOM 1794 C CA . CYS A 1 231 ? 4.531 0.675 -5.868 1.00 81.94 231 CYS A CA 1
ATOM 1795 C C . CYS A 1 231 ? 5.245 0.789 -7.210 1.00 81.94 231 CYS A C 1
ATOM 1797 O O . CYS A 1 231 ? 5.473 -0.229 -7.853 1.00 81.94 231 CYS A O 1
ATOM 1799 N N . SER A 1 232 ? 5.665 1.993 -7.603 1.00 82.31 232 SER A N 1
ATOM 1800 C CA . SER A 1 232 ? 6.445 2.185 -8.825 1.00 82.31 232 SER A CA 1
ATOM 1801 C C . SER A 1 232 ? 7.860 1.614 -8.690 1.00 82.31 232 SER A C 1
ATOM 1803 O O . SER A 1 232 ? 8.607 1.969 -7.769 1.00 82.31 232 SER A O 1
ATOM 1805 N N . ASN A 1 233 ? 8.270 0.779 -9.646 1.00 83.56 233 ASN A N 1
ATOM 1806 C CA . ASN A 1 233 ? 9.629 0.240 -9.689 1.00 83.56 233 ASN A CA 1
ATOM 1807 C C . ASN A 1 233 ? 10.671 1.306 -10.086 1.00 83.56 233 ASN A C 1
ATOM 1809 O O . ASN A 1 233 ? 11.842 1.163 -9.724 1.00 83.56 233 ASN A O 1
ATOM 1813 N N . HIS A 1 234 ? 10.253 2.440 -10.671 1.00 81.50 234 HIS A N 1
ATOM 1814 C CA . HIS A 1 234 ? 11.119 3.618 -10.842 1.00 81.50 234 HIS A CA 1
ATOM 1815 C C . HIS A 1 234 ? 11.588 4.179 -9.500 1.00 81.50 234 HIS A C 1
ATOM 1817 O O . HIS A 1 234 ? 12.764 4.506 -9.341 1.00 81.50 234 HIS A O 1
ATOM 1823 N N . VAL A 1 235 ? 10.694 4.231 -8.504 1.00 77.06 235 VAL A N 1
ATOM 1824 C CA . VAL A 1 235 ? 11.030 4.691 -7.146 1.00 77.06 235 VAL A CA 1
ATOM 1825 C C . VAL A 1 235 ? 12.037 3.749 -6.491 1.00 77.06 235 VAL A C 1
ATOM 1827 O O . VAL A 1 235 ? 12.917 4.179 -5.749 1.00 77.06 235 VAL A O 1
ATOM 1830 N N . ARG A 1 236 ? 11.979 2.457 -6.821 1.00 77.44 236 ARG A N 1
ATOM 1831 C CA . ARG A 1 236 ? 12.918 1.442 -6.325 1.00 77.44 236 ARG A CA 1
ATOM 1832 C C . ARG A 1 236 ? 14.237 1.396 -7.111 1.00 77.44 236 ARG A C 1
ATOM 1834 O O . ARG A 1 236 ? 15.129 0.633 -6.745 1.00 77.44 236 ARG A O 1
ATOM 1841 N N . GLY A 1 237 ? 14.367 2.175 -8.190 1.00 79.69 237 GLY A N 1
ATOM 1842 C CA . GLY A 1 237 ? 15.515 2.116 -9.099 1.00 79.69 237 GLY A CA 1
ATOM 1843 C C . GLY A 1 237 ? 15.631 0.774 -9.832 1.00 79.69 237 GLY A C 1
ATOM 1844 O O . GLY A 1 237 ? 16.740 0.327 -10.130 1.00 79.69 237 GLY A O 1
ATOM 1845 N N . MET A 1 238 ? 14.507 0.093 -10.052 1.00 86.19 238 MET A N 1
ATOM 1846 C CA . MET A 1 238 ? 14.423 -1.212 -10.722 1.00 86.19 238 MET A CA 1
ATOM 1847 C C . MET A 1 238 ? 13.630 -1.155 -12.033 1.00 86.19 238 MET A C 1
ATOM 1849 O O . MET A 1 238 ? 13.338 -2.204 -12.600 1.00 86.19 238 MET A O 1
ATOM 1853 N N . ALA A 1 239 ? 13.285 0.050 -12.484 1.00 88.75 239 ALA A N 1
ATOM 1854 C CA . ALA A 1 239 ? 12.665 0.300 -13.772 1.00 88.75 239 ALA A CA 1
ATOM 1855 C C . ALA A 1 239 ? 13.312 1.503 -14.464 1.00 88.75 239 ALA A C 1
ATOM 1857 O O . ALA A 1 239 ? 13.938 2.344 -13.803 1.00 88.75 239 ALA A O 1
ATOM 1858 N N . ALA A 1 240 ? 13.166 1.548 -15.782 1.00 88.75 240 ALA A N 1
ATOM 1859 C CA . ALA A 1 240 ? 13.535 2.668 -16.632 1.00 88.75 240 ALA A CA 1
ATOM 1860 C C . ALA A 1 240 ? 12.631 2.694 -17.871 1.00 88.75 240 ALA A C 1
ATOM 1862 O O . ALA A 1 240 ? 12.183 1.646 -18.326 1.00 88.75 240 ALA A O 1
ATOM 1863 N N . ASP A 1 241 ? 12.430 3.877 -18.428 1.00 90.00 241 ASP A N 1
ATOM 1864 C CA . ASP A 1 241 ? 11.807 4.098 -19.726 1.00 90.00 241 ASP A CA 1
ATOM 1865 C C . ASP A 1 241 ? 12.915 4.355 -20.753 1.00 90.00 241 ASP A C 1
ATOM 1867 O O . ASP A 1 241 ? 13.879 5.089 -20.489 1.00 90.00 241 ASP A O 1
ATOM 1871 N N . LEU A 1 242 ? 12.827 3.671 -21.891 1.00 91.56 242 LEU A N 1
ATOM 1872 C CA . LEU A 1 242 ? 13.868 3.626 -22.911 1.00 91.56 242 LEU A CA 1
ATOM 1873 C C . LEU A 1 242 ? 13.398 4.224 -24.234 1.00 91.56 242 LEU A C 1
ATOM 1875 O O . LEU A 1 242 ? 12.253 4.053 -24.635 1.00 91.56 242 LEU A O 1
ATOM 1879 N N . GLU A 1 243 ? 14.335 4.797 -24.979 1.00 92.75 243 GLU A N 1
ATOM 1880 C CA . GLU A 1 243 ? 14.123 5.265 -26.351 1.00 92.75 243 GLU A CA 1
ATOM 1881 C C . GLU A 1 243 ? 15.119 4.599 -27.320 1.00 92.75 243 GLU A C 1
ATOM 1883 O O . GLU A 1 243 ? 16.218 4.191 -26.921 1.00 92.75 243 GLU A O 1
ATOM 1888 N N . GLY A 1 244 ? 14.747 4.502 -28.601 1.00 93.88 244 GLY A N 1
ATOM 1889 C CA . GLY A 1 244 ? 15.556 3.897 -29.668 1.00 93.88 244 GLY A CA 1
ATOM 1890 C C . GLY A 1 244 ? 14.974 2.582 -30.199 1.00 93.88 244 GLY A C 1
ATOM 1891 O O . GLY A 1 244 ? 13.764 2.453 -30.374 1.00 93.88 244 GLY A O 1
ATOM 1892 N N . ASP A 1 245 ? 15.831 1.593 -30.462 1.00 95.81 245 ASP A N 1
ATOM 1893 C CA . ASP A 1 245 ? 15.476 0.295 -31.053 1.00 95.81 245 ASP A CA 1
ATOM 1894 C C . ASP A 1 245 ? 14.802 -0.651 -30.047 1.00 95.81 245 ASP A C 1
ATOM 1896 O O . ASP A 1 245 ? 15.344 -1.690 -29.648 1.00 95.81 245 ASP A O 1
ATOM 1900 N N . LEU A 1 246 ? 13.577 -0.308 -29.644 1.00 96.12 246 LEU A N 1
ATOM 1901 C CA . LEU A 1 246 ? 12.803 -1.067 -28.660 1.00 96.12 246 LEU A CA 1
ATOM 1902 C C . LEU A 1 246 ? 12.541 -2.510 -29.106 1.00 96.12 246 LEU A C 1
ATOM 1904 O O . LEU A 1 246 ? 12.683 -3.426 -28.304 1.00 96.12 246 LEU A O 1
ATOM 1908 N N . ALA A 1 247 ? 12.261 -2.759 -30.387 1.00 96.38 247 ALA A N 1
ATOM 1909 C CA . ALA A 1 247 ? 12.047 -4.123 -30.884 1.00 96.38 247 ALA A CA 1
ATOM 1910 C C . ALA A 1 247 ? 13.278 -5.030 -30.671 1.00 96.38 247 ALA A C 1
ATOM 1912 O O . ALA A 1 247 ? 13.153 -6.193 -30.282 1.00 96.38 247 ALA A O 1
ATOM 1913 N N . LEU A 1 248 ? 14.484 -4.495 -30.884 1.00 96.94 248 LEU A N 1
ATOM 1914 C CA . LEU A 1 248 ? 15.733 -5.211 -30.625 1.00 96.94 248 LEU A CA 1
ATOM 1915 C C . LEU A 1 248 ? 15.990 -5.345 -29.117 1.00 96.94 248 LEU A C 1
ATOM 1917 O O . LEU A 1 248 ? 16.411 -6.412 -28.665 1.00 96.94 248 LEU A O 1
ATOM 1921 N N . ALA A 1 249 ? 15.688 -4.303 -28.337 1.00 96.56 249 ALA A N 1
ATOM 1922 C CA . ALA A 1 249 ? 15.798 -4.335 -26.882 1.00 96.56 249 ALA A CA 1
ATOM 1923 C C . ALA A 1 249 ? 14.909 -5.425 -26.259 1.00 96.56 249 ALA A C 1
ATOM 1925 O O . ALA A 1 249 ? 15.394 -6.191 -25.429 1.00 96.56 249 ALA A O 1
ATOM 1926 N N . HIS A 1 250 ? 13.656 -5.561 -26.708 1.00 96.75 250 HIS A N 1
ATOM 1927 C CA . HIS A 1 250 ? 12.721 -6.606 -26.265 1.00 96.75 250 HIS A CA 1
ATOM 1928 C C . HIS A 1 250 ? 13.269 -8.015 -26.495 1.00 96.75 250 HIS A C 1
ATOM 1930 O O . HIS A 1 250 ? 13.195 -8.855 -25.602 1.00 96.75 250 HIS A O 1
ATOM 1936 N N . ARG A 1 251 ? 13.881 -8.273 -27.659 1.00 97.06 251 ARG A N 1
ATOM 1937 C CA . ARG A 1 251 ? 14.485 -9.586 -27.953 1.00 97.06 251 ARG A CA 1
ATOM 1938 C C . ARG A 1 251 ? 15.690 -9.903 -27.069 1.00 97.06 251 ARG A C 1
ATOM 1940 O O . ARG A 1 251 ? 15.896 -11.059 -26.715 1.00 97.06 251 ARG A O 1
ATOM 1947 N N . LEU A 1 252 ? 16.511 -8.902 -26.747 1.00 97.25 252 LEU A N 1
ATOM 1948 C CA . LEU A 1 252 ? 17.770 -9.100 -26.019 1.00 97.25 252 LEU A CA 1
ATOM 1949 C C . LEU A 1 252 ? 17.609 -9.040 -24.493 1.00 97.25 252 LEU A C 1
ATOM 1951 O O . LEU A 1 252 ? 18.398 -9.653 -23.774 1.00 97.25 252 LEU A O 1
ATOM 1955 N N . ALA A 1 253 ? 16.606 -8.323 -23.985 1.00 96.19 253 ALA A N 1
ATOM 1956 C CA . ALA A 1 253 ? 16.385 -8.091 -22.557 1.00 96.19 253 ALA A CA 1
ATOM 1957 C C . ALA A 1 253 ? 16.331 -9.368 -21.687 1.00 96.19 253 ALA A C 1
ATOM 1959 O O . ALA A 1 253 ? 17.002 -9.378 -20.645 1.00 96.19 253 ALA A O 1
ATOM 1960 N N . PRO A 1 254 ? 15.666 -10.473 -22.097 1.00 96.19 254 PRO A N 1
ATOM 1961 C CA . PRO A 1 254 ? 15.595 -11.689 -21.282 1.00 96.19 254 PRO A CA 1
ATOM 1962 C C . PRO A 1 254 ? 16.964 -12.280 -20.912 1.00 96.19 254 PRO A C 1
ATOM 1964 O O . PRO A 1 254 ? 17.134 -12.792 -19.807 1.00 96.19 254 PRO A O 1
ATOM 1967 N N . LYS A 1 255 ? 17.980 -12.127 -21.778 1.00 96.12 255 LYS A N 1
ATOM 1968 C CA . LYS A 1 255 ? 19.371 -12.569 -21.537 1.00 96.12 255 LYS A CA 1
ATOM 1969 C C . LYS A 1 255 ? 19.998 -11.938 -20.289 1.00 96.12 255 LYS A C 1
ATOM 1971 O O . LYS A 1 255 ? 20.944 -12.482 -19.723 1.00 96.12 255 LYS A O 1
ATOM 1976 N N . TYR A 1 256 ? 19.492 -10.778 -19.879 1.00 94.38 256 TYR A N 1
ATOM 1977 C CA . TYR A 1 256 ? 19.993 -9.996 -18.752 1.00 94.38 256 TYR A CA 1
ATOM 1978 C C . TYR A 1 256 ? 19.024 -9.976 -17.568 1.00 94.38 256 TYR A C 1
ATOM 1980 O O . TYR A 1 256 ? 19.212 -9.190 -16.644 1.00 94.38 256 TYR A O 1
ATOM 1988 N N . GLY A 1 257 ? 17.988 -10.823 -17.583 1.00 93.62 257 GLY A N 1
ATOM 1989 C CA . GLY A 1 257 ? 16.953 -10.811 -16.550 1.00 93.62 257 GLY A CA 1
ATOM 1990 C C . GLY A 1 257 ? 16.139 -9.517 -16.553 1.00 93.62 257 GLY A C 1
ATOM 1991 O O . GLY A 1 257 ? 15.724 -9.056 -15.491 1.00 93.62 257 GLY A O 1
ATOM 1992 N N . LEU A 1 258 ? 15.945 -8.915 -17.730 1.00 94.69 258 LEU A N 1
ATOM 1993 C CA . LEU A 1 258 ? 15.111 -7.737 -17.942 1.00 94.69 258 LEU A CA 1
ATOM 1994 C C . LEU A 1 258 ? 13.843 -8.127 -18.704 1.00 94.69 258 LEU A C 1
ATOM 1996 O O . LEU A 1 258 ? 13.868 -9.028 -19.543 1.00 94.69 258 LEU A O 1
ATOM 2000 N N . VAL A 1 259 ? 12.745 -7.436 -18.414 1.00 94.50 259 VAL A N 1
ATOM 2001 C CA . VAL A 1 259 ? 11.431 -7.662 -19.028 1.00 94.50 259 VAL A CA 1
ATOM 2002 C C . VAL A 1 259 ? 10.768 -6.334 -19.376 1.00 94.50 259 VAL A C 1
ATOM 2004 O O . VAL A 1 259 ? 11.034 -5.325 -18.730 1.00 94.50 259 VAL A O 1
ATOM 2007 N N . PHE A 1 260 ? 9.874 -6.358 -20.363 1.00 92.69 260 PHE A N 1
ATOM 2008 C CA . PHE A 1 260 ? 8.986 -5.247 -20.706 1.00 92.69 260 PHE A CA 1
ATOM 2009 C C . PHE A 1 260 ? 7.551 -5.651 -20.347 1.00 92.69 260 PHE A C 1
ATOM 2011 O O . PHE A 1 260 ? 6.853 -6.250 -21.165 1.00 92.69 260 PHE A O 1
ATOM 2018 N N . PRO A 1 261 ? 7.125 -5.437 -19.091 1.00 85.38 261 PRO A N 1
ATOM 2019 C CA . PRO A 1 261 ? 5.914 -6.059 -18.555 1.00 85.38 261 PRO A CA 1
ATOM 2020 C C . PRO A 1 261 ? 4.616 -5.428 -19.073 1.00 85.38 261 PRO A C 1
ATOM 2022 O O . PRO A 1 261 ? 3.536 -5.971 -18.840 1.00 85.38 261 PRO A O 1
ATOM 2025 N N . MET A 1 262 ? 4.695 -4.279 -19.745 1.00 80.94 262 MET A N 1
ATOM 2026 C CA . MET A 1 262 ? 3.534 -3.499 -20.157 1.00 80.94 262 MET A CA 1
ATOM 2027 C C . MET A 1 262 ? 3.441 -3.429 -21.678 1.00 80.94 262 MET A C 1
ATOM 2029 O O . MET A 1 262 ? 4.213 -2.740 -22.333 1.00 80.94 262 MET A O 1
ATOM 2033 N N . GLY A 1 263 ? 2.442 -4.108 -22.249 1.00 80.31 263 GLY A N 1
ATOM 2034 C CA . GLY A 1 263 ? 2.216 -4.090 -23.700 1.00 80.31 263 GLY A CA 1
ATOM 2035 C C . GLY A 1 263 ? 1.844 -2.709 -24.258 1.00 80.31 263 GLY A C 1
ATOM 2036 O O . GLY A 1 263 ? 2.083 -2.446 -25.430 1.00 80.31 263 GLY A O 1
ATOM 2037 N N . HIS A 1 264 ? 1.289 -1.823 -23.425 1.00 78.62 264 HIS A N 1
ATOM 2038 C CA . HIS A 1 264 ? 0.953 -0.443 -23.794 1.0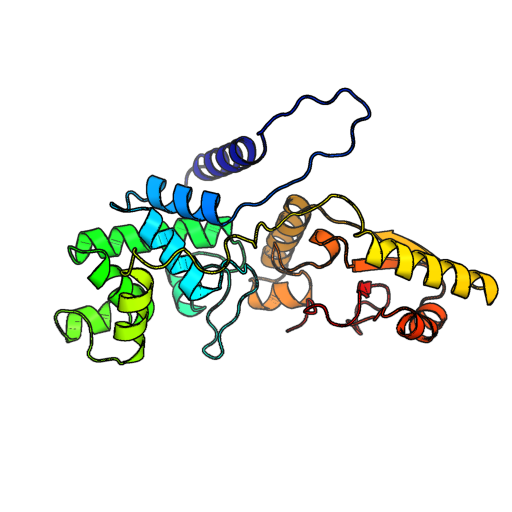0 78.62 264 HIS A CA 1
ATOM 2039 C C . HIS A 1 264 ? 2.086 0.558 -23.512 1.00 78.62 264 HIS A C 1
ATOM 2041 O O . HIS A 1 264 ? 1.978 1.710 -23.917 1.00 78.62 264 HIS A O 1
ATOM 2047 N N . GLU A 1 265 ? 3.172 0.119 -22.867 1.00 85.25 265 GLU A N 1
ATOM 2048 C CA . GLU A 1 265 ? 4.378 0.914 -22.616 1.00 85.25 265 GLU A CA 1
ATOM 2049 C C . GLU A 1 265 ? 5.608 0.111 -23.073 1.00 85.25 265 GLU A C 1
ATOM 2051 O O . GLU A 1 265 ? 6.400 -0.356 -22.253 1.00 85.25 265 GLU A O 1
ATOM 2056 N N . PRO A 1 266 ? 5.789 -0.107 -24.391 1.00 91.25 266 PRO A N 1
ATOM 2057 C CA . PRO A 1 266 ? 6.891 -0.915 -24.917 1.00 91.25 266 PRO A CA 1
ATOM 2058 C C . PRO A 1 266 ? 8.280 -0.328 -24.620 1.00 91.25 266 PRO A C 1
ATOM 2060 O O . PRO A 1 266 ? 9.279 -1.021 -24.795 1.00 91.25 266 PRO A O 1
ATOM 2063 N N . TRP A 1 267 ? 8.364 0.927 -24.181 1.00 92.38 267 TRP A N 1
ATOM 2064 C CA . TRP A 1 267 ? 9.588 1.567 -23.699 1.00 92.38 267 TRP A CA 1
ATOM 2065 C C . TRP A 1 267 ? 9.948 1.185 -22.256 1.00 92.38 267 TRP A C 1
ATOM 2067 O O . TRP A 1 267 ? 11.107 1.331 -21.867 1.00 92.38 267 TRP A O 1
ATOM 2077 N N . HIS A 1 268 ? 8.989 0.695 -21.466 1.00 92.12 268 HIS A N 1
ATOM 2078 C CA . HIS A 1 268 ? 9.152 0.473 -20.035 1.00 92.12 268 HIS A CA 1
ATOM 2079 C C . HIS A 1 268 ? 9.829 -0.867 -19.732 1.00 92.12 268 HIS A C 1
ATOM 2081 O O . HIS A 1 268 ? 9.253 -1.935 -19.960 1.00 92.12 268 HIS A O 1
ATOM 2087 N N . VAL A 1 269 ? 11.035 -0.819 -19.165 1.00 92.06 269 VAL A N 1
ATOM 2088 C CA . VAL A 1 269 ? 11.816 -2.000 -18.780 1.00 92.06 269 VAL A CA 1
ATOM 2089 C C . VAL A 1 269 ? 11.913 -2.140 -17.262 1.00 92.06 269 VAL A C 1
ATOM 2091 O O . VAL A 1 269 ? 12.203 -1.185 -16.542 1.00 92.06 269 VAL A O 1
ATOM 2094 N N . GLU A 1 270 ? 11.752 -3.368 -16.775 1.00 92.25 270 GLU A N 1
ATOM 2095 C CA . GLU A 1 270 ? 11.900 -3.752 -15.371 1.00 92.25 270 GLU A CA 1
ATOM 2096 C C . GLU A 1 270 ? 12.859 -4.944 -15.222 1.00 92.25 270 GLU A C 1
ATOM 2098 O O . GLU A 1 270 ? 13.154 -5.665 -16.179 1.00 92.25 270 GLU A O 1
ATOM 2103 N N . ARG A 1 271 ? 13.352 -5.187 -14.003 1.00 89.00 271 ARG A N 1
ATOM 2104 C CA . ARG A 1 271 ? 14.056 -6.440 -13.682 1.00 89.00 271 ARG A CA 1
ATOM 2105 C C . ARG A 1 271 ? 13.050 -7.583 -13.510 1.00 89.00 271 ARG A C 1
ATOM 2107 O O . ARG A 1 271 ? 12.056 -7.423 -12.815 1.00 89.00 271 ARG A O 1
ATOM 2114 N N . ALA A 1 272 ? 13.328 -8.752 -14.076 1.00 84.81 272 ALA A N 1
ATOM 2115 C CA . ALA A 1 272 ? 12.485 -9.935 -13.929 1.00 84.81 272 ALA A CA 1
ATOM 2116 C C . ALA A 1 272 ? 12.322 -10.349 -12.452 1.00 84.81 272 ALA A C 1
ATOM 2118 O O . ALA A 1 272 ? 13.250 -10.218 -11.649 1.00 84.81 272 ALA A O 1
ATOM 2119 N N . GLY A 1 273 ? 11.149 -10.884 -12.102 1.00 76.69 273 GLY A N 1
ATOM 2120 C CA . GLY A 1 273 ? 10.871 -11.428 -10.766 1.00 76.69 273 GLY A CA 1
ATOM 2121 C C . GLY A 1 273 ? 10.591 -10.387 -9.677 1.00 76.69 273 GLY A C 1
ATOM 2122 O O . GLY A 1 273 ? 10.488 -10.754 -8.507 1.00 76.69 273 GLY A O 1
ATOM 2123 N N . ILE A 1 274 ? 10.455 -9.105 -10.029 1.00 70.25 274 ILE A N 1
ATOM 2124 C CA . ILE A 1 274 ? 9.906 -8.088 -9.124 1.00 70.25 274 ILE A CA 1
ATOM 2125 C C . ILE A 1 274 ? 8.388 -7.982 -9.336 1.00 70.25 274 ILE A C 1
ATOM 2127 O O . ILE A 1 274 ? 7.928 -8.203 -10.456 1.00 70.25 274 ILE A O 1
ATOM 2131 N N . PRO A 1 275 ? 7.590 -7.649 -8.302 1.00 60.59 275 PRO A N 1
ATOM 2132 C CA . PRO A 1 275 ? 6.167 -7.391 -8.491 1.00 60.59 275 PRO A CA 1
ATOM 2133 C C . PRO A 1 275 ? 5.972 -6.282 -9.530 1.00 60.59 275 PRO A C 1
ATOM 2135 O O . PRO A 1 275 ? 6.489 -5.172 -9.352 1.00 60.59 275 PRO A O 1
ATOM 2138 N N . THR A 1 276 ? 5.258 -6.600 -10.608 1.00 54.03 276 THR A N 1
ATOM 2139 C CA . THR A 1 276 ? 4.923 -5.664 -11.682 1.00 54.03 276 THR A CA 1
ATOM 2140 C C . THR A 1 276 ? 3.920 -4.627 -11.185 1.00 54.03 276 THR A C 1
ATOM 2142 O O . THR A 1 276 ? 3.118 -4.885 -10.285 1.00 54.03 276 THR A O 1
ATOM 2145 N N . GLN A 1 277 ? 3.948 -3.432 -11.777 1.00 51.91 277 GLN A N 1
ATOM 2146 C CA . GLN A 1 277 ? 2.997 -2.349 -11.472 1.00 51.91 277 GLN A CA 1
ATOM 2147 C C . GLN A 1 277 ? 1.544 -2.714 -11.852 1.00 51.91 277 GLN A C 1
ATOM 2149 O O . GLN A 1 277 ? 0.593 -2.107 -11.358 1.00 51.91 277 GLN A O 1
ATOM 2154 N N . SER A 1 278 ? 1.379 -3.739 -12.689 1.00 39.19 278 SER A N 1
ATOM 2155 C CA . SER A 1 278 ? 0.126 -4.303 -13.180 1.00 39.19 278 SER A CA 1
ATOM 2156 C C . SER A 1 278 ? -0.231 -5.607 -12.442 1.00 39.19 278 SER A C 1
ATOM 2158 O O . SER A 1 278 ? 0.235 -6.686 -12.808 1.00 39.19 278 SER A O 1
ATOM 2160 N N . GLY A 1 279 ? -1.067 -5.493 -11.401 1.00 34.03 279 GLY A N 1
ATOM 2161 C CA . GLY A 1 279 ? -1.702 -6.601 -10.660 1.00 34.03 279 GLY A CA 1
ATOM 2162 C C . GLY A 1 279 ? -2.886 -6.154 -9.794 1.00 34.03 279 GLY A C 1
ATOM 2163 O O . GLY A 1 279 ? -2.699 -5.309 -8.890 1.00 34.03 279 GLY A O 1
#

Solvent-accessible surface area (backbone atoms only — not comparable to full-atom values): 15357 Å² total; per-residue (Å²): 132,88,67,84,60,68,70,52,56,60,50,50,57,54,51,61,70,66,56,81,76,75,88,74,64,98,90,57,76,78,76,68,56,62,57,50,65,59,61,51,32,32,48,25,13,51,76,40,61,35,92,58,25,66,48,51,35,36,41,31,40,71,59,30,67,67,30,37,69,32,69,48,97,90,54,22,27,9,22,62,41,40,37,66,70,55,25,60,77,66,75,45,57,38,44,40,47,70,58,26,36,40,53,51,24,40,51,43,25,51,32,21,64,77,62,72,31,64,70,48,18,49,29,24,70,72,62,32,57,67,44,25,59,77,58,74,41,74,50,94,46,68,66,47,52,50,54,45,52,65,41,70,44,75,86,57,75,71,83,68,90,74,74,64,53,71,32,50,78,44,58,33,72,66,48,46,52,33,51,55,48,45,39,52,50,38,42,74,72,75,41,50,58,48,78,74,41,53,47,42,53,62,69,56,37,39,52,50,31,56,49,42,20,62,77,51,75,35,64,85,57,17,50,83,80,36,42,46,38,85,39,40,44,25,37,62,6,41,24,34,33,43,46,68,45,46,75,62,45,63,74,52,25,59,84,54,49,29,39,60,89,38,89,92,39,71,42,36,37,34,49,59,94,56,86,62,69,81,127

Sequence (279 aa):
VVSSGDEAEDRDLVQQVLHDKVSARPGARKPLTRIDFRKLAFRAAKDAGIRKPILFVRQIAAESGMQPCARSGAGAIGIAQIMPSTAKSWHVDPWIPHDALRVAAQQMARYEKQLGSYRLALAAYNAGPGAVQAYGGVPPYAETRAYIAKIMDTSYPLPGMRQVFTIRPGLSAGFRTDLGRLIRDVKRHGGTLRIEEGWRSYEDSMRIWKRTKKERGGWTRAKAWAAPPGCSNHVRGMAADLEGDLALAHRLAPKYGLVFPMGHEPWHVERAGIPTQSG

Foldseek 3Di:
DDDPVVVVVVVVVVVVLQPPDPDDDPPDDDDWPFDDLLVLLLVLLVVLPPVDSQLSSLQLCLQAVQQQADADPVGQHGSNRHHPVRCVVLVHDRLASNRVSNSLSNQLSVQCVVLVHSLQSLQCSPVNVVQCVVVVHRHPDPVSVVSSVSSVPPVDDRPCPPPRVGQDPAADPLLVVLVVVLQVVCVVVVWHKDFPFFADALVVLVVLQVVLCVVQVHNVRSLVPGFRRSLDVSSVNFKTFMDIDLVSSQVCSVVSQKHDPDPVRSRMIGHHPDDDSPD

Radius of gyration: 21.58 Å; Cα contacts (8 Å, |Δi|>4): 408; chains: 1; bounding box: 52×43×61 Å

Nearest PDB structures (foldseek):
  4oxd-assembly2_B  TM=7.487E-01  e=3.506E-05  Streptococcus pneumoniae R6
  4nt9-assembly1_B  TM=7.134E-01  e=4.131E-05  Streptococcus pneumoniae TIGR4
  4oxd-assembly1_A  TM=7.032E-01  e=3.143E-05  Streptococcus pneumoniae R6
  1qsa-assembly1_A  TM=8.581E-01  e=6.025E-04  Escherichia coli
  4d0y-assembly2_B  TM=6.299E-01  e=3.911E-05  Streptococcus pneumoniae D39

pLDDT: mean 81.99, std 20.77, range [26.58, 98.75]

Mean predicted aligned error: 9.62 Å